Protein AF-A0A7J2QZX7-F1 (afdb_monomer_lite)

Foldseek 3Di:
DLVVVVCVCVVPPPLQRLLVVLVVVLVVVLVVLVCCCCPVVVPPDPQLVVLSCVLSVVLNVVSVVCSVPSSLNVLLVVLLVQLVVQLVVCCVPAQAPLSLVLSLLVQLVVQLVVLVVQQLDPPGARDPVSSVSSSVSSNSSSSSCVRNVPDPSYDHDGDPSSVVSSVVSVVVSVVSVVCLQVQALVVQVVVCVVVVVSVVSNVTFRSHQQADWDADPPPGTDGDSDDPVRVVVCCVVCVVVVVVLCVVCVPPDPVRSVVPPD

pLDDT: mean 86.52, std 10.65, range [46.56, 98.44]

Sequence (262 aa):
MGRAIQRFVSDKWGRATFGYSVLVVLATAFFYLIYFLTSKLKIRSASNYIWLFIIGGLYVYFTLKLWDIPEEAIHFLEYGLLGFFLFKALNHHIRDKSIYFTATLFALLVGTFDEILQWITPQRYWEFRDVWLNTLSGGLFQLAIWKVIRPKIISEKINFKSFKIFTYISASCLILLGLCVLNTPQRVASYTKRIPRLSFLQKEEPMSESGYKFKDPEIGIFYSRLNPKNLQKTDNLKGRQYSQILNESINMSYDQFLREYN

Secondary structure (DSSP, 8-state):
-HHHHHHHHHHHS-HHHHHHHHHHHHHHHHHHHHHIIIIIS----HHHHHHHHHHHHHHHHHHHHTTT-HHHHHHHHHHHHHHHHHHHHHTTT--BTHHHHHHHHHHHHHHHHHHHHHHHSTT----HHHHHHHHHHHHHHHHHIIIII--TTSBSSPPHHHHHHHHHHHHHHHHHHHHHHH--HHHHHHHHHH-GGGGGGGGSPPSSS-PEEEEETTTEEEEESS-HHHHHHHHHHHHHHHHHHHHHTTTS-HHHHHHH--

Radius of gyration: 22.58 Å; chains: 1; bounding box: 57×51×60 Å

Structure (mmCIF, N/CA/C/O backbone):
data_AF-A0A7J2QZX7-F1
#
_entry.id   AF-A0A7J2QZX7-F1
#
loop_
_atom_site.group_PDB
_atom_site.id
_atom_site.type_symbol
_atom_site.label_atom_id
_atom_site.label_alt_id
_atom_site.label_comp_id
_atom_site.label_asym_id
_atom_site.label_entity_id
_atom_site.label_seq_id
_atom_site.pdbx_PDB_ins_code
_atom_site.Cartn_x
_atom_site.Cartn_y
_atom_site.Cartn_z
_atom_site.occupancy
_atom_site.B_iso_or_equiv
_atom_site.auth_seq_id
_atom_site.auth_comp_id
_atom_site.auth_asym_id
_atom_site.auth_atom_id
_atom_site.pdbx_PDB_model_num
ATOM 1 N N . MET A 1 1 ? -3.491 -11.450 -13.421 1.00 46.56 1 MET A N 1
ATOM 2 C CA . MET A 1 1 ? -4.942 -11.154 -13.367 1.00 46.56 1 MET A CA 1
ATOM 3 C C . MET A 1 1 ? -5.279 -9.815 -14.038 1.00 46.56 1 MET A C 1
ATOM 5 O O . MET A 1 1 ? -6.166 -9.799 -14.882 1.00 46.56 1 MET A O 1
ATOM 9 N N . GLY A 1 2 ? -4.505 -8.744 -13.795 1.00 50.66 2 GLY A N 1
ATOM 10 C CA . GLY A 1 2 ? -4.738 -7.403 -14.362 1.00 50.66 2 GLY A CA 1
ATOM 11 C C . GLY A 1 2 ? -4.902 -7.307 -15.887 1.00 50.66 2 GLY A C 1
ATOM 12 O O . GLY A 1 2 ? -5.832 -6.659 -16.336 1.00 50.66 2 GLY A O 1
ATOM 13 N N . ARG A 1 3 ? -4.108 -8.017 -16.710 1.00 54.53 3 ARG A N 1
ATOM 14 C CA . ARG A 1 3 ? -4.192 -7.917 -18.191 1.00 54.53 3 ARG A CA 1
ATOM 15 C C . ARG A 1 3 ? -5.519 -8.385 -18.808 1.00 54.53 3 ARG A C 1
ATOM 17 O O . ARG A 1 3 ? -5.900 -7.888 -19.863 1.00 54.53 3 ARG A O 1
ATOM 24 N N . ALA A 1 4 ? -6.209 -9.343 -18.189 1.00 55.66 4 ALA A N 1
ATOM 25 C CA . ALA A 1 4 ? -7.494 -9.827 -18.700 1.00 55.66 4 ALA A CA 1
ATOM 26 C C . ALA A 1 4 ? -8.607 -8.806 -18.433 1.00 55.66 4 ALA A C 1
ATOM 28 O O . ALA A 1 4 ? -9.389 -8.503 -19.329 1.00 55.66 4 ALA A O 1
ATOM 29 N N . ILE A 1 5 ? -8.607 -8.219 -17.232 1.00 57.00 5 ILE A N 1
ATOM 30 C CA . ILE A 1 5 ? -9.506 -7.123 -16.858 1.00 57.00 5 ILE A CA 1
ATOM 31 C C . ILE A 1 5 ? -9.161 -5.872 -17.676 1.00 57.00 5 ILE A C 1
ATOM 33 O O . ILE A 1 5 ? -10.056 -5.253 -18.224 1.00 57.00 5 ILE A O 1
ATOM 37 N N . GLN A 1 6 ? -7.878 -5.557 -17.857 1.00 57.59 6 GLN A N 1
ATOM 38 C CA . GLN A 1 6 ? -7.392 -4.419 -18.641 1.00 57.59 6 GLN A CA 1
ATOM 39 C C . GLN A 1 6 ? -7.823 -4.490 -20.108 1.00 57.59 6 GLN A C 1
ATOM 41 O O . GLN A 1 6 ? -8.307 -3.495 -20.633 1.00 57.59 6 GLN A O 1
ATOM 46 N N . ARG A 1 7 ? -7.685 -5.649 -20.769 1.00 60.88 7 ARG A N 1
ATOM 47 C CA . ARG A 1 7 ? -8.166 -5.831 -22.149 1.00 60.88 7 ARG A CA 1
ATOM 48 C C . ARG A 1 7 ? -9.686 -5.754 -22.213 1.00 60.88 7 ARG A C 1
ATOM 50 O O . ARG A 1 7 ? -10.217 -5.006 -23.013 1.00 60.88 7 ARG A O 1
ATOM 57 N N . PHE A 1 8 ? -10.383 -6.441 -21.311 1.00 61.81 8 PHE A N 1
ATOM 58 C CA . PHE A 1 8 ? -11.846 -6.428 -21.278 1.00 61.81 8 PHE A CA 1
ATOM 59 C C . PHE A 1 8 ? -12.432 -5.031 -21.020 1.00 61.81 8 PHE A C 1
ATOM 61 O O . PHE A 1 8 ? -13.409 -4.641 -21.655 1.00 61.81 8 PHE A O 1
ATOM 68 N N . VAL A 1 9 ? -11.829 -4.276 -20.099 1.00 57.09 9 VAL A N 1
ATOM 69 C CA . VAL A 1 9 ? -12.207 -2.900 -19.783 1.00 57.09 9 VAL A CA 1
ATOM 70 C C . VAL A 1 9 ? -11.810 -1.995 -20.937 1.00 57.09 9 VAL A C 1
ATOM 72 O O . VAL A 1 9 ? -12.689 -1.357 -21.481 1.00 57.09 9 VAL A O 1
ATOM 75 N N . SER A 1 10 ? -10.556 -1.985 -21.392 1.00 60.28 10 SER A N 1
ATOM 76 C CA . SER A 1 10 ? -10.122 -1.102 -22.486 1.00 60.28 10 SER A CA 1
ATOM 77 C C . SER A 1 10 ? -10.884 -1.335 -23.796 1.00 60.28 10 SER A C 1
ATOM 79 O O . SER A 1 10 ? -11.100 -0.377 -24.533 1.00 60.28 10 SER A O 1
ATOM 81 N N . ASP A 1 11 ? -11.301 -2.572 -24.081 1.00 63.50 11 ASP A N 1
ATOM 82 C CA . ASP A 1 11 ? -12.031 -2.916 -25.307 1.00 63.50 11 ASP A CA 1
ATOM 83 C C . ASP A 1 11 ? -13.521 -2.532 -25.248 1.00 63.50 11 ASP A C 1
ATOM 85 O O . ASP A 1 11 ? -14.165 -2.431 -26.292 1.00 63.50 11 ASP A O 1
ATOM 89 N N . LYS A 1 12 ? -14.102 -2.321 -24.054 1.00 63.50 12 LYS A N 1
ATOM 90 C CA . LYS A 1 12 ? -15.544 -2.031 -23.896 1.00 63.50 12 LYS A CA 1
ATOM 91 C C . LYS A 1 12 ? -15.882 -0.736 -23.148 1.00 63.50 12 LYS A C 1
ATOM 93 O O . LYS A 1 12 ? -16.990 -0.232 -23.297 1.00 63.50 12 LYS A O 1
ATOM 98 N N . TRP A 1 13 ? -14.974 -0.230 -22.325 1.00 58.66 13 TRP A N 1
ATOM 99 C CA . TRP A 1 13 ? -15.155 0.855 -21.360 1.00 58.66 13 TRP A CA 1
ATOM 100 C C . TRP A 1 13 ? -13.912 1.759 -21.396 1.00 58.66 13 TRP A C 1
ATOM 102 O O . TRP A 1 13 ? -12.807 1.360 -21.034 1.00 58.66 13 TRP A O 1
ATOM 112 N N . GLY A 1 14 ? -14.065 3.008 -21.842 1.00 68.81 14 GLY A N 1
ATOM 113 C CA . GLY A 1 14 ? -12.950 3.962 -21.865 1.00 68.81 14 GLY A CA 1
ATOM 114 C C . GLY A 1 14 ? -12.355 4.180 -20.465 1.00 68.81 14 GLY A C 1
ATOM 115 O O . GLY A 1 14 ? -13.083 4.136 -19.472 1.00 68.81 14 GLY A O 1
ATOM 116 N N . ARG A 1 15 ? -11.048 4.463 -20.366 1.00 69.25 15 ARG A N 1
ATOM 117 C CA . ARG A 1 15 ? -10.322 4.635 -19.082 1.00 69.25 15 ARG A CA 1
ATOM 118 C C . ARG A 1 15 ? -11.037 5.566 -18.091 1.00 69.25 15 ARG A C 1
ATOM 120 O O . ARG A 1 15 ? -11.098 5.264 -16.904 1.00 69.25 15 ARG A O 1
ATOM 127 N N . ALA A 1 16 ? -11.668 6.629 -18.591 1.00 73.00 16 ALA A N 1
ATOM 128 C CA . ALA A 1 16 ? -12.466 7.553 -17.785 1.00 73.00 16 ALA A CA 1
ATOM 129 C C . ALA A 1 16 ? -13.671 6.876 -17.106 1.00 73.00 16 ALA A C 1
ATOM 131 O O . ALA A 1 16 ? -13.888 7.053 -15.911 1.00 73.00 16 ALA A O 1
ATOM 132 N N . THR A 1 17 ? -14.434 6.051 -17.834 1.00 78.44 17 THR A N 1
ATOM 133 C CA . THR A 1 17 ? -15.581 5.314 -17.263 1.00 78.44 17 THR A CA 1
ATOM 134 C C . THR A 1 17 ? -15.149 4.366 -16.150 1.00 78.44 17 THR A C 1
ATOM 136 O O . THR A 1 17 ? -15.854 4.208 -15.152 1.00 78.44 17 THR A O 1
ATOM 139 N N . PHE A 1 18 ? -13.949 3.802 -16.280 1.00 76.56 18 PHE A N 1
ATOM 140 C CA . PHE A 1 18 ? -13.369 2.959 -15.255 1.00 76.56 18 PHE A CA 1
ATOM 141 C C . PHE A 1 18 ? -13.001 3.761 -13.996 1.00 76.56 18 PHE A C 1
ATOM 143 O O . PHE A 1 18 ? -13.421 3.390 -12.900 1.00 76.56 18 PHE A O 1
ATOM 150 N N . GLY A 1 19 ? -12.307 4.894 -14.138 1.00 80.12 19 GLY A N 1
ATOM 151 C CA . GLY A 1 19 ? -11.993 5.783 -13.012 1.00 80.12 19 GLY A CA 1
ATOM 152 C C . GLY A 1 19 ? -13.243 6.235 -12.246 1.00 80.12 19 GLY A C 1
ATOM 153 O O . GLY A 1 19 ? -13.290 6.152 -11.016 1.00 80.12 19 GLY A O 1
ATOM 154 N N . TYR A 1 20 ? -14.314 6.608 -12.959 1.00 85.19 20 TYR A N 1
ATOM 155 C CA . TYR A 1 20 ? -15.592 6.961 -12.328 1.00 85.19 20 TYR A CA 1
ATOM 156 C C . TYR A 1 20 ? -16.212 5.795 -11.552 1.00 85.19 20 TYR A C 1
ATOM 158 O O . TYR A 1 20 ? -16.769 6.014 -10.478 1.00 85.19 20 TYR A O 1
ATOM 166 N N . SER A 1 21 ? -16.089 4.557 -12.042 1.00 85.31 21 SER A N 1
ATOM 167 C CA . SER A 1 21 ? -16.595 3.383 -11.322 1.00 85.31 21 SER A CA 1
ATOM 168 C C . SER A 1 21 ? -15.906 3.200 -9.964 1.00 85.31 21 SER A C 1
ATOM 170 O O . SER A 1 21 ? -16.585 2.956 -8.965 1.00 85.31 21 SER A O 1
ATOM 172 N N . VAL A 1 22 ? -14.588 3.423 -9.888 1.00 86.00 22 VAL A N 1
ATOM 173 C CA . VAL A 1 22 ? -13.831 3.361 -8.627 1.00 86.00 22 VAL A CA 1
ATOM 174 C C . VAL A 1 22 ? -14.310 4.448 -7.664 1.00 86.00 22 VAL A C 1
ATOM 176 O O . VAL A 1 22 ? -14.570 4.163 -6.495 1.00 86.00 22 VAL A O 1
ATOM 179 N N . LEU A 1 23 ? -14.520 5.676 -8.150 1.00 89.19 23 LEU A N 1
ATOM 180 C CA . LEU A 1 23 ? -15.060 6.767 -7.329 1.00 89.19 23 LEU A CA 1
ATOM 181 C C . LEU A 1 23 ? -16.474 6.471 -6.811 1.00 89.19 23 LEU A C 1
ATOM 183 O O . LEU A 1 23 ? -16.773 6.774 -5.657 1.00 89.19 23 LEU A O 1
ATOM 187 N N . VAL A 1 24 ? -17.335 5.847 -7.619 1.00 91.44 24 VAL A N 1
ATOM 188 C CA . VAL A 1 24 ? -18.678 5.419 -7.189 1.00 91.44 24 VAL A CA 1
ATOM 189 C C . VAL A 1 24 ? -18.587 4.350 -6.097 1.00 91.44 24 VAL A C 1
ATOM 191 O O . VAL A 1 24 ? -19.299 4.435 -5.093 1.00 91.44 24 VAL A O 1
ATOM 194 N N . VAL A 1 25 ? -17.688 3.371 -6.233 1.00 90.38 25 VAL A N 1
ATOM 195 C CA . VAL A 1 25 ? -17.445 2.364 -5.185 1.00 90.38 25 VAL A CA 1
ATOM 196 C C . VAL A 1 25 ? -16.952 3.027 -3.894 1.00 90.38 25 VAL A C 1
ATOM 198 O O . VAL A 1 25 ? -17.455 2.720 -2.814 1.00 90.38 25 VAL A O 1
ATOM 201 N N . LEU A 1 26 ? -16.035 3.992 -3.981 1.00 90.44 26 LEU A N 1
ATOM 202 C CA . LEU A 1 26 ? -15.564 4.738 -2.811 1.00 90.44 26 LEU A CA 1
ATOM 203 C C . LEU A 1 26 ? -16.680 5.563 -2.159 1.00 90.44 26 LEU A C 1
ATOM 205 O O . LEU A 1 26 ? -16.829 5.532 -0.938 1.00 90.44 26 LEU A O 1
ATOM 209 N N . ALA A 1 27 ? -17.497 6.258 -2.953 1.00 92.56 27 ALA A N 1
ATOM 210 C CA . ALA A 1 27 ? -18.616 7.051 -2.451 1.00 92.56 27 ALA A CA 1
ATOM 211 C C . ALA A 1 27 ? -19.664 6.169 -1.757 1.00 92.56 27 ALA A C 1
ATOM 213 O O . ALA A 1 27 ? -20.089 6.464 -0.639 1.00 92.56 27 ALA A O 1
ATOM 214 N N . THR A 1 28 ? -20.048 5.049 -2.375 1.00 93.56 28 THR A N 1
ATOM 215 C CA . THR A 1 28 ? -21.003 4.098 -1.783 1.00 93.56 28 THR A CA 1
ATOM 216 C C . THR A 1 28 ? -20.468 3.488 -0.488 1.00 93.56 28 THR A C 1
ATOM 218 O O . THR A 1 28 ? -21.191 3.463 0.510 1.00 93.56 28 THR A O 1
ATOM 221 N N . ALA A 1 29 ? -19.194 3.085 -0.451 1.00 91.12 29 ALA A N 1
ATOM 222 C CA . ALA A 1 29 ? -18.542 2.607 0.766 1.00 91.12 29 ALA A CA 1
ATOM 223 C C . ALA A 1 29 ? -18.511 3.683 1.865 1.00 91.12 29 ALA A C 1
ATOM 225 O O . ALA A 1 29 ? -18.783 3.383 3.028 1.00 91.12 29 ALA A O 1
ATOM 226 N N . PHE A 1 30 ? -18.239 4.941 1.505 1.00 92.88 30 PHE A N 1
ATOM 227 C CA . PHE A 1 30 ? -18.218 6.073 2.431 1.00 92.88 30 PHE A CA 1
ATOM 228 C C . PHE A 1 30 ? -19.591 6.325 3.068 1.00 92.88 30 PHE A C 1
ATOM 230 O O . PHE A 1 30 ? -19.706 6.362 4.297 1.00 92.88 30 PHE A O 1
ATOM 237 N N . PHE A 1 31 ? -20.652 6.420 2.259 1.00 93.81 31 PHE A N 1
ATOM 238 C CA . PHE A 1 31 ? -22.018 6.595 2.765 1.00 93.81 31 PHE A CA 1
ATOM 239 C C . PHE A 1 31 ? -22.485 5.393 3.587 1.00 93.81 31 PHE A C 1
ATOM 241 O O . PHE A 1 31 ? -23.098 5.570 4.644 1.00 93.81 31 PHE A O 1
ATOM 248 N N . TYR A 1 32 ? -22.143 4.175 3.161 1.00 92.88 32 TYR A N 1
ATOM 249 C CA . TYR A 1 32 ? -22.408 2.970 3.939 1.00 92.88 32 TYR A CA 1
ATOM 250 C C . TYR A 1 32 ? -21.705 3.011 5.302 1.00 92.88 32 TYR A C 1
ATOM 252 O O . TYR A 1 32 ? -22.322 2.676 6.314 1.00 92.88 32 TYR A O 1
ATOM 260 N N . LEU A 1 33 ? -20.451 3.472 5.369 1.00 90.19 33 LEU A N 1
ATOM 261 C CA . LEU A 1 33 ? -19.725 3.585 6.632 1.00 90.19 33 LEU A CA 1
ATOM 262 C C . LEU A 1 33 ? -20.362 4.630 7.559 1.00 90.19 33 LEU A C 1
ATOM 264 O O . LEU A 1 33 ? -20.519 4.362 8.749 1.00 90.19 33 LEU A O 1
ATOM 268 N N . ILE A 1 34 ? -20.796 5.781 7.030 1.00 91.75 34 ILE A N 1
ATOM 269 C CA . ILE A 1 34 ? -21.557 6.782 7.799 1.00 91.75 34 ILE A CA 1
ATOM 270 C C . ILE A 1 34 ? -22.836 6.158 8.364 1.00 91.75 34 ILE A C 1
ATOM 272 O O . ILE A 1 34 ? -23.104 6.270 9.565 1.00 91.75 34 ILE A O 1
ATOM 276 N N . TYR A 1 35 ? -23.612 5.467 7.526 1.00 92.62 35 TYR A N 1
ATOM 277 C CA . TYR A 1 35 ? -24.823 4.768 7.951 1.00 92.62 35 TYR A CA 1
ATOM 278 C C . TYR A 1 35 ? -24.520 3.727 9.041 1.00 92.62 35 TYR A C 1
ATOM 280 O O . TYR A 1 35 ? -25.197 3.678 10.069 1.00 92.62 35 TYR A O 1
ATOM 288 N N . PHE A 1 36 ? -23.472 2.925 8.865 1.00 91.25 36 PHE A N 1
ATOM 289 C CA . PHE A 1 36 ? -23.077 1.891 9.815 1.00 91.25 36 PHE A CA 1
ATOM 290 C C . PHE A 1 36 ? -22.655 2.484 11.169 1.00 91.25 36 PHE A C 1
ATOM 292 O O . PHE A 1 36 ? -23.107 2.020 12.220 1.00 91.25 36 PHE A O 1
ATOM 299 N N . LEU A 1 37 ? -21.854 3.554 11.165 1.00 89.69 37 LEU A N 1
ATOM 300 C CA . LEU A 1 37 ? -21.410 4.245 12.380 1.00 89.69 37 LEU A CA 1
ATOM 301 C C . LEU A 1 37 ? -22.580 4.886 13.138 1.00 89.69 37 LEU A C 1
ATOM 303 O O . LEU A 1 37 ? -22.678 4.727 14.357 1.00 89.69 37 LEU A O 1
ATOM 307 N N . THR A 1 38 ? -23.479 5.568 12.426 1.00 90.06 38 THR A N 1
ATOM 308 C CA . THR A 1 38 ? -24.635 6.271 13.011 1.00 90.06 38 THR A CA 1
ATOM 309 C C . THR A 1 38 ? -25.720 5.310 13.497 1.00 90.06 38 THR A C 1
ATOM 311 O O . THR A 1 38 ? -26.220 5.460 14.613 1.00 90.06 38 THR A O 1
ATOM 314 N N . SER A 1 39 ? -26.076 4.317 12.679 1.00 87.31 39 SER A N 1
ATOM 315 C CA . SER A 1 39 ? -27.273 3.488 12.870 1.00 87.31 39 SER A CA 1
ATOM 316 C C . SER A 1 39 ? -26.986 2.179 13.600 1.00 87.31 39 SER A C 1
ATOM 318 O O . SER A 1 39 ? -27.785 1.758 14.435 1.00 87.31 39 SER A O 1
ATOM 320 N N . LYS A 1 40 ? -25.851 1.524 13.312 1.00 88.38 40 LYS A N 1
ATOM 321 C CA . LYS A 1 40 ? -25.503 0.222 13.911 1.00 88.38 40 LYS A CA 1
ATOM 322 C C . LYS A 1 40 ? -24.622 0.380 15.140 1.00 88.38 40 LYS A C 1
ATOM 324 O O . LYS A 1 40 ? -24.940 -0.172 16.188 1.00 88.38 40 LYS A O 1
ATOM 329 N N . LEU A 1 41 ? -23.545 1.157 15.029 1.00 84.75 41 LEU A N 1
ATOM 330 C CA . LEU A 1 41 ? -22.609 1.360 16.138 1.00 84.75 41 LEU A CA 1
ATOM 331 C C . LEU A 1 41 ? -23.018 2.501 17.082 1.00 84.75 41 LEU A C 1
ATOM 333 O O . LEU A 1 41 ? -22.458 2.609 18.171 1.00 84.75 41 LEU A O 1
ATOM 337 N N . LYS A 1 42 ? -24.001 3.328 16.690 1.00 88.06 42 LYS A N 1
ATOM 338 C CA . LYS A 1 42 ? -24.501 4.489 17.453 1.00 88.06 42 LYS A CA 1
ATOM 339 C C . LYS A 1 42 ? -23.382 5.440 17.905 1.00 88.06 42 LYS A C 1
ATOM 341 O O . LYS A 1 42 ? -23.474 6.083 18.949 1.00 88.06 42 LYS A O 1
ATOM 346 N N . ILE A 1 43 ? -22.320 5.551 17.108 1.00 86.31 43 ILE A N 1
ATOM 347 C CA . ILE A 1 43 ? -21.179 6.425 17.380 1.00 86.31 43 ILE A CA 1
ATOM 348 C C . ILE A 1 43 ? -21.565 7.855 16.997 1.00 86.31 43 ILE A C 1
ATOM 350 O O . ILE A 1 43 ? -21.869 8.145 15.844 1.00 86.31 43 ILE A O 1
ATOM 354 N N . ARG A 1 44 ? -21.538 8.774 17.966 1.00 81.56 44 ARG A N 1
ATOM 355 C CA . ARG A 1 44 ? -21.880 10.199 17.771 1.00 81.56 44 ARG A CA 1
ATOM 356 C C . ARG A 1 44 ? -20.680 11.140 17.944 1.00 81.56 44 ARG A C 1
ATOM 358 O O . ARG A 1 44 ? -20.846 12.352 17.949 1.00 81.56 44 ARG A O 1
ATOM 365 N N . SER A 1 45 ? -19.467 10.603 18.098 1.00 89.56 45 SER A N 1
ATOM 366 C CA . SER A 1 45 ? -18.269 11.420 18.322 1.00 89.56 45 SER A CA 1
ATOM 367 C C . SER A 1 45 ? -17.821 12.128 17.044 1.00 89.56 45 SER A C 1
ATOM 369 O O . SER A 1 45 ? -17.483 11.463 16.065 1.00 89.56 45 SER A O 1
ATOM 371 N N . ALA A 1 46 ? -17.733 13.462 17.083 1.00 89.81 46 ALA A N 1
ATOM 372 C CA . ALA A 1 46 ? -17.235 14.284 15.976 1.00 89.81 46 ALA A CA 1
ATOM 373 C C . ALA A 1 46 ? -15.827 13.864 15.514 1.00 89.81 46 ALA A C 1
ATOM 375 O O . ALA A 1 46 ? -15.550 13.844 14.320 1.00 89.81 46 ALA A O 1
ATOM 376 N N . SER A 1 47 ? -14.964 13.435 16.445 1.00 92.19 47 SER A N 1
ATOM 377 C CA . SER A 1 47 ? -13.613 12.952 16.129 1.00 92.19 47 SER A CA 1
ATOM 378 C C . SER A 1 47 ? -13.629 11.782 15.140 1.00 92.19 47 SER A C 1
ATOM 380 O O . SER A 1 47 ? -12.806 11.748 14.228 1.00 92.19 47 SER A O 1
ATOM 382 N N . ASN A 1 48 ? -14.566 10.841 15.280 1.00 92.25 48 ASN A N 1
ATOM 383 C CA . ASN A 1 48 ? -14.641 9.672 14.402 1.00 92.25 48 ASN A CA 1
ATOM 384 C C . ASN A 1 48 ? -15.050 10.075 12.979 1.00 92.25 48 ASN A C 1
ATOM 386 O O . ASN A 1 48 ? -14.483 9.555 12.022 1.00 92.25 48 ASN A O 1
ATOM 390 N N . TYR A 1 49 ? -15.976 11.030 12.838 1.00 92.81 49 TYR A N 1
ATOM 391 C CA . TYR A 1 49 ? -16.376 11.565 11.534 1.00 92.81 49 TYR A CA 1
ATOM 392 C C . TYR A 1 49 ? -15.261 12.392 10.890 1.00 92.81 49 TYR A C 1
ATOM 394 O O . TYR A 1 49 ? -15.011 12.224 9.705 1.00 92.81 49 TYR A O 1
ATOM 402 N N . ILE A 1 50 ? -14.530 13.207 11.659 1.00 95.25 50 ILE A N 1
ATOM 403 C CA . ILE A 1 50 ? -13.357 13.940 11.151 1.00 95.25 50 ILE A CA 1
ATOM 404 C C . ILE A 1 50 ? -12.324 12.960 10.584 1.00 95.25 50 ILE A C 1
ATOM 406 O O . ILE A 1 50 ? -11.883 13.121 9.451 1.00 95.25 50 ILE A O 1
ATOM 410 N N . TRP A 1 51 ? -11.984 11.903 11.330 1.00 95.69 51 TRP A N 1
ATOM 411 C CA . TRP A 1 51 ? -11.064 10.875 10.836 1.00 95.69 51 TRP A CA 1
ATOM 412 C C . TRP A 1 51 ? -11.604 10.138 9.609 1.00 95.69 51 TRP A C 1
ATOM 414 O O . TRP A 1 51 ? -10.832 9.846 8.701 1.00 95.69 51 TRP A O 1
ATOM 424 N N . LEU A 1 52 ? -12.911 9.875 9.551 1.00 94.56 52 LEU A N 1
ATOM 425 C CA . LEU A 1 52 ? -13.542 9.281 8.375 1.00 94.56 52 LEU A CA 1
ATOM 426 C C . LEU A 1 52 ? -13.410 10.186 7.144 1.00 94.56 52 LEU A C 1
ATOM 428 O O . LEU A 1 52 ? -13.024 9.702 6.086 1.00 94.56 52 LEU A O 1
ATOM 432 N N . PHE A 1 53 ? -13.675 11.486 7.280 1.00 95.44 53 PHE A N 1
ATOM 433 C CA . PHE A 1 53 ? -13.515 12.450 6.190 1.00 95.44 53 PHE A CA 1
ATOM 434 C C . PHE A 1 53 ? -12.056 12.589 5.753 1.00 95.44 53 PHE A C 1
ATOM 436 O O . PHE A 1 53 ? -11.794 12.588 4.556 1.00 95.44 53 PHE A O 1
ATOM 443 N N . ILE A 1 54 ? -11.105 12.646 6.691 1.00 96.94 54 ILE A N 1
ATOM 444 C CA . ILE A 1 54 ? -9.671 12.703 6.368 1.00 96.94 54 ILE A CA 1
ATOM 445 C C . ILE A 1 54 ? -9.256 11.460 5.576 1.00 96.94 54 ILE A C 1
ATOM 447 O O . ILE A 1 54 ? -8.652 11.578 4.515 1.00 96.94 54 ILE A O 1
ATOM 451 N N . ILE A 1 55 ? -9.600 10.264 6.059 1.00 95.94 55 ILE A N 1
ATOM 452 C CA . ILE A 1 55 ? -9.194 9.012 5.408 1.00 95.94 55 ILE A CA 1
ATOM 453 C C . ILE A 1 55 ? -9.914 8.834 4.069 1.00 95.94 55 ILE A C 1
ATOM 455 O O . ILE A 1 55 ? -9.272 8.491 3.081 1.00 95.94 55 ILE A O 1
ATOM 459 N N . GLY A 1 56 ? -11.218 9.114 4.008 1.00 94.75 56 GLY A N 1
ATOM 460 C CA . GLY A 1 56 ? -11.981 9.094 2.760 1.00 94.75 56 GLY A CA 1
ATOM 461 C C . GLY A 1 56 ? -11.418 10.076 1.731 1.00 94.75 56 GLY A C 1
ATOM 462 O O . GLY A 1 56 ? -11.220 9.706 0.578 1.00 94.75 56 GLY A O 1
ATOM 463 N N . GLY A 1 57 ? -11.068 11.289 2.164 1.00 95.50 57 GLY A N 1
ATOM 464 C CA . GLY A 1 57 ? -10.410 12.295 1.333 1.00 95.50 57 GLY A CA 1
ATOM 465 C C . GLY A 1 57 ? -9.047 11.837 0.816 1.00 95.50 57 GLY A C 1
ATOM 466 O O . GLY A 1 57 ? -8.761 12.029 -0.360 1.00 95.50 57 GLY A O 1
ATOM 467 N N . LEU A 1 58 ? -8.238 11.166 1.644 1.00 96.38 58 LEU A N 1
ATOM 468 C CA . LEU A 1 58 ? -6.969 10.574 1.205 1.00 96.38 58 LEU A CA 1
ATOM 469 C C . LEU A 1 58 ? -7.186 9.473 0.160 1.00 96.38 58 LEU A C 1
ATOM 471 O O . LEU A 1 58 ? -6.486 9.462 -0.848 1.00 96.38 58 LEU A O 1
ATOM 475 N N . TYR A 1 59 ? -8.168 8.587 0.350 1.00 93.62 59 TYR A N 1
ATOM 476 C CA . TYR A 1 59 ? -8.500 7.560 -0.645 1.00 93.62 59 TYR A CA 1
ATOM 477 C C . TYR A 1 59 ? -8.937 8.174 -1.978 1.00 93.62 59 TYR A C 1
ATOM 479 O O . TYR A 1 59 ? -8.466 7.739 -3.028 1.00 93.62 59 TYR A O 1
ATOM 487 N N . VAL A 1 60 ? -9.779 9.211 -1.950 1.00 93.69 60 VAL A N 1
ATOM 488 C CA . VAL A 1 60 ? -10.176 9.947 -3.160 1.00 93.69 60 VAL A CA 1
ATOM 489 C C . VAL A 1 60 ? -8.966 10.627 -3.798 1.00 93.69 60 VAL A C 1
ATOM 491 O O . VAL A 1 60 ? -8.751 10.466 -4.993 1.00 93.69 60 VAL A O 1
ATOM 494 N N . TYR A 1 61 ? -8.139 11.323 -3.016 1.00 94.81 61 TYR A N 1
ATOM 495 C CA . TYR A 1 61 ? -6.936 11.998 -3.506 1.00 94.81 61 TYR A CA 1
ATOM 496 C C . TYR A 1 61 ? -5.979 11.035 -4.217 1.00 94.81 61 TYR A C 1
ATOM 498 O O . TYR A 1 61 ? -5.574 11.305 -5.345 1.00 94.81 61 TYR A O 1
ATOM 506 N N . PHE A 1 62 ? -5.647 9.894 -3.603 1.00 92.44 62 PHE A N 1
ATOM 507 C CA . PHE A 1 62 ? -4.769 8.906 -4.235 1.00 92.44 62 PHE A CA 1
ATOM 508 C C . PHE A 1 62 ? -5.421 8.251 -5.454 1.00 92.44 62 PHE A C 1
ATOM 510 O O . PHE A 1 62 ? -4.747 8.062 -6.456 1.00 92.44 62 PHE A O 1
ATOM 517 N N . THR A 1 63 ? -6.729 7.989 -5.424 1.00 89.00 63 THR A N 1
ATOM 518 C CA . THR A 1 63 ? -7.454 7.460 -6.592 1.00 89.00 63 THR A CA 1
ATOM 519 C C . THR A 1 63 ? -7.421 8.435 -7.769 1.00 89.00 63 THR A C 1
ATOM 521 O O . THR A 1 63 ? -7.188 8.020 -8.897 1.00 89.00 63 THR A O 1
ATOM 524 N N . LEU A 1 64 ? -7.604 9.735 -7.516 1.00 89.38 64 LEU A N 1
ATOM 525 C CA . LEU A 1 64 ? -7.504 10.778 -8.542 1.00 89.38 64 LEU A CA 1
ATOM 526 C C . LEU A 1 64 ? -6.067 10.959 -9.038 1.00 89.38 64 LEU A C 1
ATOM 528 O O . LEU A 1 64 ? -5.854 11.188 -10.221 1.00 89.38 64 LEU A O 1
ATOM 532 N N . LYS A 1 65 ? -5.070 10.819 -8.159 1.00 90.12 65 LYS A N 1
ATOM 533 C CA . LYS A 1 65 ? -3.658 10.837 -8.560 1.00 90.12 65 LYS A CA 1
ATOM 534 C C . LYS A 1 65 ? -3.298 9.659 -9.476 1.00 90.12 65 LYS A C 1
ATOM 536 O O . LYS A 1 65 ? -2.391 9.779 -10.286 1.00 90.12 65 LYS A O 1
ATOM 541 N N . LEU A 1 66 ? -4.000 8.536 -9.336 1.00 87.00 66 LEU A N 1
ATOM 542 C CA . LEU A 1 66 ? -3.821 7.315 -10.128 1.00 87.00 66 LEU A CA 1
ATOM 543 C C . LEU A 1 66 ? -4.805 7.230 -11.310 1.00 87.00 66 LEU A C 1
ATOM 545 O O . LEU A 1 66 ? -5.004 6.158 -11.875 1.00 87.00 66 LEU A O 1
ATOM 549 N N . TRP A 1 67 ? -5.447 8.342 -11.685 1.00 81.88 67 TRP A N 1
ATOM 550 C CA . TRP A 1 67 ? -6.509 8.360 -12.695 1.00 81.88 67 TRP A CA 1
ATOM 551 C C . TRP A 1 67 ? -6.043 7.894 -14.078 1.00 81.88 67 TRP A C 1
ATOM 553 O O . TRP A 1 67 ? -6.763 7.167 -14.768 1.00 81.88 67 TRP A O 1
ATOM 563 N N . ASP A 1 68 ? -4.818 8.261 -14.454 1.00 76.88 68 ASP A N 1
ATOM 564 C CA . ASP A 1 68 ? -4.243 7.938 -15.763 1.00 76.88 68 ASP A CA 1
ATOM 565 C C . ASP A 1 68 ? -3.828 6.466 -15.881 1.00 76.88 68 ASP A C 1
ATOM 567 O O . ASP A 1 68 ? -3.690 5.933 -16.990 1.00 76.88 68 ASP A O 1
ATOM 571 N N . ILE A 1 69 ? -3.724 5.778 -14.737 1.00 80.62 69 ILE A N 1
ATOM 572 C CA . ILE A 1 69 ? -3.365 4.365 -14.621 1.00 80.62 69 ILE A CA 1
ATOM 573 C C . ILE A 1 69 ? -4.447 3.651 -13.794 1.00 80.62 69 ILE A C 1
ATOM 575 O O . ILE A 1 69 ? -4.249 3.327 -12.620 1.00 80.62 69 ILE A O 1
ATOM 579 N N . PRO A 1 70 ? -5.617 3.359 -14.394 1.00 77.31 70 PRO A N 1
ATOM 580 C CA . PRO A 1 70 ? -6.764 2.875 -13.635 1.00 77.31 70 PRO A CA 1
ATOM 581 C C . PRO A 1 70 ? -6.503 1.539 -12.925 1.00 77.31 70 PRO A C 1
ATOM 583 O O . PRO A 1 70 ? -7.107 1.259 -11.896 1.00 77.31 70 PRO A O 1
ATOM 586 N N . GLU A 1 71 ? -5.578 0.726 -13.441 1.00 79.31 71 GLU A N 1
ATOM 587 C CA . GLU A 1 71 ? -5.128 -0.515 -12.804 1.00 79.31 71 GLU A CA 1
ATOM 588 C C . GLU A 1 71 ? -4.469 -0.294 -11.436 1.00 79.31 71 GLU A C 1
ATOM 590 O O . GLU A 1 71 ? -4.738 -1.067 -10.514 1.00 79.31 71 GLU A O 1
ATOM 595 N N . GLU A 1 72 ? -3.681 0.770 -11.272 1.00 85.62 72 GLU A N 1
ATOM 596 C CA . GLU A 1 72 ? -3.073 1.134 -9.987 1.00 85.62 72 GLU A CA 1
ATOM 597 C C . GLU A 1 72 ? -4.142 1.627 -9.002 1.00 85.62 72 GLU A C 1
ATOM 599 O O . GLU A 1 72 ? -4.093 1.296 -7.818 1.00 85.62 72 GLU A O 1
ATOM 604 N N . ALA A 1 73 ? -5.166 2.343 -9.482 1.00 87.06 73 ALA A N 1
ATOM 605 C CA . ALA A 1 73 ? -6.291 2.772 -8.651 1.00 87.06 73 ALA A CA 1
ATOM 606 C C . ALA A 1 73 ? -7.111 1.585 -8.101 1.00 87.06 73 ALA A C 1
ATOM 608 O O . ALA A 1 73 ? -7.531 1.610 -6.941 1.00 87.06 73 ALA A O 1
ATOM 609 N N . ILE A 1 74 ? -7.312 0.523 -8.898 1.00 87.31 74 ILE A N 1
ATOM 610 C CA . ILE A 1 74 ? -7.947 -0.721 -8.419 1.00 87.31 74 ILE A CA 1
ATOM 611 C C . ILE A 1 74 ? -7.079 -1.381 -7.362 1.00 87.31 74 ILE A C 1
ATOM 613 O O . ILE A 1 74 ? -7.595 -1.703 -6.296 1.00 87.31 74 ILE A O 1
ATOM 617 N N . HIS A 1 75 ? -5.784 -1.570 -7.642 1.00 89.75 75 HIS A N 1
ATOM 618 C CA . HIS A 1 75 ? -4.875 -2.206 -6.689 1.00 89.75 75 HIS A CA 1
ATOM 619 C C . HIS A 1 75 ? -4.871 -1.429 -5.376 1.00 89.75 75 HIS A C 1
ATOM 621 O O . HIS A 1 75 ? -4.997 -2.023 -4.309 1.00 89.75 75 HIS A O 1
ATOM 627 N N . PHE A 1 76 ? -4.861 -0.095 -5.432 1.00 93.25 76 PHE A N 1
ATOM 628 C CA . PHE A 1 76 ? -4.985 0.727 -4.238 1.00 93.25 76 PHE A CA 1
ATOM 629 C C . PHE A 1 76 ? -6.253 0.381 -3.439 1.00 93.25 76 PHE A C 1
ATOM 631 O O . PHE A 1 76 ? -6.174 0.174 -2.230 1.00 93.25 76 PHE A O 1
ATOM 638 N N . LEU A 1 77 ? -7.416 0.225 -4.075 1.00 92.31 77 LEU A N 1
ATOM 639 C CA . LEU A 1 77 ? -8.647 -0.190 -3.387 1.00 92.31 77 LEU A CA 1
ATOM 640 C C . LEU A 1 77 ? -8.573 -1.637 -2.858 1.00 92.31 77 LEU A C 1
ATOM 642 O O . LEU A 1 77 ? -8.964 -1.896 -1.715 1.00 92.31 77 LEU A O 1
ATOM 646 N N . GLU A 1 78 ? -8.039 -2.568 -3.650 1.00 94.00 78 GLU A N 1
ATOM 647 C CA . GLU A 1 78 ? -7.856 -3.978 -3.284 1.00 94.00 78 GLU A CA 1
ATOM 648 C C . GLU A 1 78 ? -6.954 -4.136 -2.056 1.00 94.00 78 GLU A C 1
ATOM 650 O O . GLU A 1 78 ? -7.293 -4.890 -1.143 1.00 94.00 78 GLU A O 1
ATOM 655 N N . TYR A 1 79 ? -5.862 -3.375 -1.965 1.00 96.25 79 TYR A N 1
ATOM 656 C CA . TYR A 1 79 ? -4.975 -3.379 -0.799 1.00 96.25 79 TYR A CA 1
ATOM 657 C C . TYR A 1 79 ? -5.618 -2.746 0.442 1.00 96.25 79 TYR A C 1
ATOM 659 O O . TYR A 1 79 ? -5.339 -3.164 1.571 1.00 96.25 79 TYR A O 1
ATOM 667 N N . GLY A 1 80 ? -6.542 -1.802 0.259 1.00 95.31 80 GLY A N 1
ATOM 668 C CA . GLY A 1 80 ? -7.375 -1.287 1.345 1.00 95.31 80 GLY A CA 1
ATOM 669 C C . GLY A 1 80 ? -8.269 -2.388 1.918 1.00 95.31 80 GLY A C 1
ATOM 670 O O . GLY A 1 80 ? -8.291 -2.625 3.129 1.00 95.31 80 GLY A O 1
ATOM 671 N N . LEU A 1 81 ? -8.936 -3.140 1.037 1.00 96.06 81 LEU A N 1
ATOM 672 C CA . LEU A 1 81 ? -9.746 -4.301 1.413 1.00 96.06 81 LEU A CA 1
ATOM 673 C C . LEU A 1 81 ? -8.899 -5.435 2.017 1.00 96.06 81 LEU A C 1
ATOM 675 O O . LEU A 1 81 ? -9.311 -6.060 2.997 1.00 96.06 81 LEU A O 1
ATOM 679 N N . LEU A 1 82 ? -7.692 -5.673 1.504 1.00 97.62 82 LEU A N 1
ATOM 680 C CA . LEU A 1 82 ? -6.729 -6.588 2.114 1.00 97.62 82 LEU A CA 1
ATOM 681 C C . LEU A 1 82 ? -6.417 -6.163 3.554 1.00 97.62 82 LEU A C 1
ATOM 683 O O . LEU A 1 82 ? -6.387 -7.011 4.444 1.00 97.62 82 LEU A O 1
ATOM 687 N N . GLY A 1 83 ? -6.274 -4.861 3.816 1.00 96.94 83 GLY A N 1
ATOM 688 C CA . GLY A 1 83 ? -6.131 -4.315 5.165 1.00 96.94 83 GLY A CA 1
ATOM 689 C C . GLY A 1 83 ? -7.255 -4.760 6.113 1.00 96.94 83 GLY A C 1
ATOM 690 O O . GLY A 1 83 ? -6.982 -5.195 7.237 1.00 96.94 83 GLY A O 1
ATOM 691 N N . PHE A 1 84 ? -8.513 -4.738 5.664 1.00 96.00 84 PHE A N 1
ATOM 692 C CA . PHE A 1 84 ? -9.637 -5.268 6.448 1.00 96.00 84 PHE A CA 1
ATOM 693 C C . PHE A 1 84 ? -9.456 -6.752 6.793 1.00 96.00 84 PHE A C 1
ATOM 695 O O . PHE A 1 84 ? -9.622 -7.153 7.950 1.00 96.00 84 PHE A O 1
ATOM 702 N N . PHE A 1 85 ? -9.107 -7.575 5.803 1.00 97.75 85 PHE A N 1
ATOM 703 C CA . PHE A 1 85 ? -8.940 -9.013 6.006 1.00 97.75 85 PHE A CA 1
ATOM 704 C C . PHE A 1 85 ? -7.740 -9.347 6.891 1.00 97.75 85 PHE A C 1
ATOM 706 O O . PHE A 1 85 ? -7.855 -10.223 7.748 1.00 97.75 85 PHE A O 1
ATOM 713 N N . LEU A 1 86 ? -6.634 -8.613 6.760 1.00 97.81 86 LEU A N 1
ATOM 714 C CA . LEU A 1 86 ? -5.469 -8.745 7.632 1.00 97.81 86 LEU A CA 1
ATOM 715 C C . LEU A 1 86 ? -5.824 -8.423 9.083 1.00 97.81 86 LEU A C 1
ATOM 717 O O . LEU A 1 86 ? -5.482 -9.200 9.974 1.00 97.81 86 LEU A O 1
ATOM 721 N N . PHE A 1 87 ? -6.576 -7.346 9.332 1.00 97.12 87 PHE A N 1
ATOM 722 C CA . PHE A 1 87 ? -7.076 -7.048 10.676 1.00 97.12 87 PHE A CA 1
ATOM 723 C C . PHE A 1 87 ? -7.949 -8.191 11.208 1.00 97.12 87 PHE A C 1
ATOM 725 O O . PHE A 1 87 ? -7.742 -8.665 12.326 1.00 97.12 87 PHE A O 1
ATOM 732 N N . LYS A 1 88 ? -8.898 -8.682 10.400 1.00 96.12 88 LYS A N 1
ATOM 733 C CA . LYS A 1 88 ? -9.792 -9.780 10.795 1.00 96.12 88 LYS A CA 1
ATOM 734 C C . LYS A 1 88 ? -9.011 -11.052 11.144 1.00 96.12 88 LYS A C 1
ATOM 736 O O . LYS A 1 88 ? -9.289 -11.661 12.173 1.00 96.12 88 LYS A O 1
ATOM 741 N N . ALA A 1 89 ? -8.025 -11.423 10.330 1.00 96.44 89 ALA A N 1
ATOM 742 C CA . ALA A 1 89 ? -7.188 -12.601 10.546 1.00 96.44 89 ALA A CA 1
ATOM 743 C C . ALA A 1 89 ? -6.289 -12.458 11.787 1.00 96.44 89 ALA A C 1
ATOM 745 O O . ALA A 1 89 ? -6.206 -13.368 12.616 1.00 96.44 89 ALA A O 1
ATOM 746 N N . LEU A 1 90 ? -5.643 -11.302 11.956 1.00 95.88 90 LEU A N 1
ATOM 747 C CA . LEU A 1 90 ? -4.716 -11.066 13.062 1.00 95.88 90 LEU A CA 1
ATOM 748 C C . LEU A 1 90 ? -5.422 -10.893 14.405 1.00 95.88 90 LEU A C 1
ATOM 750 O O . LEU A 1 90 ? -4.838 -11.255 15.423 1.00 95.88 90 LEU A O 1
ATOM 754 N N . ASN A 1 91 ? -6.680 -10.445 14.430 1.00 94.31 91 ASN A N 1
ATOM 755 C CA . ASN A 1 91 ? -7.463 -10.292 15.663 1.00 94.31 91 ASN A CA 1
ATOM 756 C C . ASN A 1 91 ? -7.682 -11.622 16.423 1.00 94.31 91 ASN A C 1
ATOM 758 O O . ASN A 1 91 ? -8.007 -11.633 17.614 1.00 94.31 91 ASN A O 1
ATOM 762 N N . HIS A 1 92 ? -7.463 -12.766 15.766 1.00 91.69 92 HIS A N 1
ATOM 763 C CA . HIS A 1 92 ? -7.445 -14.073 16.428 1.00 91.69 92 HIS A CA 1
ATOM 764 C C . HIS A 1 92 ? -6.205 -14.284 17.315 1.00 91.69 92 HIS A C 1
ATOM 766 O O . HIS A 1 92 ? -6.287 -15.019 18.297 1.00 91.69 92 HIS A O 1
ATOM 772 N N . HIS A 1 93 ? -5.088 -13.618 17.010 1.00 92.94 93 HIS A N 1
ATOM 773 C CA . HIS A 1 93 ? -3.789 -13.814 17.665 1.00 92.94 93 HIS A CA 1
ATOM 774 C C . HIS A 1 93 ? -3.299 -12.575 18.430 1.00 92.94 93 HIS A C 1
ATOM 776 O O . HIS A 1 93 ? -2.623 -12.709 19.448 1.00 92.94 93 HIS A O 1
ATOM 782 N N . ILE A 1 94 ? -3.648 -11.377 17.957 1.00 94.25 94 ILE A N 1
ATOM 783 C CA . ILE A 1 94 ? -3.233 -10.086 18.505 1.00 94.25 94 ILE A CA 1
ATOM 784 C C . ILE A 1 94 ? -4.489 -9.317 18.902 1.00 94.25 94 ILE A C 1
ATOM 786 O O . ILE A 1 94 ? -5.322 -9.004 18.060 1.00 94.25 94 ILE A O 1
ATOM 790 N N . ARG A 1 95 ? -4.622 -8.994 20.189 1.00 93.44 95 ARG A N 1
ATOM 791 C CA . ARG A 1 95 ? -5.758 -8.225 20.732 1.00 93.44 95 ARG A CA 1
ATOM 792 C C . ARG A 1 95 ? -5.311 -6.937 21.406 1.00 93.44 95 ARG A C 1
ATOM 794 O O . ARG A 1 95 ? -5.923 -6.494 22.369 1.00 93.44 95 ARG A O 1
ATOM 801 N N . ASP A 1 96 ? -4.222 -6.352 20.930 1.00 94.75 96 ASP A N 1
ATOM 802 C CA . ASP A 1 96 ? -3.708 -5.074 21.409 1.00 94.75 96 ASP A CA 1
ATOM 803 C C . ASP A 1 96 ? -3.355 -4.146 20.243 1.00 94.75 96 ASP A C 1
ATOM 805 O O . ASP A 1 96 ? -3.446 -4.535 19.076 1.00 94.75 96 ASP A O 1
ATOM 809 N N . LYS A 1 97 ? -2.987 -2.900 20.553 1.00 93.94 97 LYS A N 1
ATOM 810 C CA . LYS A 1 97 ? -2.699 -1.857 19.558 1.00 93.94 97 LYS A CA 1
ATOM 811 C C . LYS A 1 97 ? -1.622 -2.218 18.536 1.00 93.94 97 LYS A C 1
ATOM 813 O O . LYS A 1 97 ? -1.605 -1.596 17.472 1.00 93.94 97 LYS A O 1
ATOM 818 N N . SER A 1 98 ? -0.757 -3.201 18.799 1.00 95.75 98 SER A N 1
ATOM 819 C CA . SER A 1 98 ? 0.233 -3.623 17.809 1.00 95.75 98 SER A CA 1
ATOM 820 C C . SER A 1 98 ? -0.424 -4.204 16.555 1.00 95.75 98 SER A C 1
ATOM 822 O O . SER A 1 98 ? 0.203 -4.158 15.502 1.00 95.75 98 SER A O 1
ATOM 824 N N . ILE A 1 99 ? -1.681 -4.679 16.623 1.00 96.94 99 ILE A N 1
ATOM 825 C CA . ILE A 1 99 ? -2.397 -5.261 15.476 1.00 96.94 99 ILE A CA 1
ATOM 826 C C . ILE A 1 99 ? -2.394 -4.342 14.258 1.00 96.94 99 ILE A C 1
ATOM 828 O O . ILE A 1 99 ? -2.180 -4.821 13.152 1.00 96.94 99 ILE A O 1
ATOM 832 N N . TYR A 1 100 ? -2.578 -3.033 14.453 1.00 97.06 100 TYR A N 1
ATOM 833 C CA . TYR A 1 100 ? -2.650 -2.073 13.355 1.00 97.06 100 TYR A CA 1
ATOM 834 C C . TYR A 1 100 ? -1.306 -1.968 12.634 1.00 97.06 100 TYR A C 1
ATOM 836 O O . TYR A 1 100 ? -1.249 -2.019 11.413 1.00 97.06 100 TYR A O 1
ATOM 844 N N . PHE A 1 101 ? -0.204 -1.898 13.381 1.00 97.19 101 PHE A N 1
ATOM 845 C CA . PHE A 1 101 ? 1.134 -1.842 12.794 1.00 97.19 101 PHE A CA 1
ATOM 846 C C . PHE A 1 101 ? 1.541 -3.184 12.185 1.00 97.19 101 PHE A C 1
ATOM 848 O O . PHE A 1 101 ? 2.065 -3.223 11.076 1.00 97.19 101 PHE A O 1
ATOM 855 N N . THR A 1 102 ? 1.253 -4.292 12.871 1.00 97.69 102 THR A N 1
ATOM 856 C CA . THR A 1 102 ? 1.507 -5.642 12.364 1.00 97.69 102 THR A CA 1
ATOM 857 C C . THR A 1 102 ? 0.734 -5.897 11.069 1.00 97.69 102 THR A C 1
ATOM 859 O O . THR A 1 102 ? 1.322 -6.390 10.114 1.00 97.69 102 THR A O 1
ATOM 862 N N . ALA A 1 103 ? -0.544 -5.520 10.992 1.00 98.06 103 ALA A N 1
ATOM 863 C CA . ALA A 1 103 ? -1.352 -5.650 9.782 1.00 98.06 103 ALA A CA 1
ATOM 864 C C . ALA A 1 103 ? -0.798 -4.802 8.628 1.00 98.06 103 ALA A C 1
ATOM 866 O O . ALA A 1 103 ? -0.709 -5.300 7.510 1.00 98.06 103 ALA A O 1
ATOM 867 N N . THR A 1 104 ? -0.353 -3.568 8.889 1.00 98.44 104 THR A N 1
ATOM 868 C CA . THR A 1 104 ? 0.326 -2.743 7.873 1.00 98.44 104 THR A CA 1
ATOM 869 C C . THR A 1 104 ? 1.624 -3.392 7.385 1.00 98.44 104 THR A C 1
ATOM 871 O O . THR A 1 104 ? 1.896 -3.380 6.191 1.00 98.44 104 THR A O 1
ATOM 874 N N . LEU A 1 105 ? 2.406 -4.018 8.271 1.00 98.44 105 LEU A N 1
ATOM 875 C CA . LEU A 1 105 ? 3.614 -4.753 7.875 1.00 98.44 105 LEU A CA 1
ATOM 876 C C . LEU A 1 105 ? 3.295 -6.014 7.062 1.00 98.44 105 LEU A C 1
ATOM 878 O O . LEU A 1 105 ? 4.030 -6.345 6.141 1.00 98.44 105 LEU A O 1
ATOM 882 N N . PHE A 1 106 ? 2.183 -6.697 7.341 1.00 98.31 106 PHE A N 1
ATOM 883 C CA . PHE A 1 106 ? 1.710 -7.766 6.461 1.00 98.31 106 PHE A CA 1
ATOM 884 C C . PHE A 1 106 ? 1.264 -7.232 5.096 1.00 98.31 106 PHE A C 1
ATOM 886 O O . PHE A 1 106 ? 1.554 -7.873 4.092 1.00 98.31 106 PHE A O 1
ATOM 893 N N . ALA A 1 107 ? 0.618 -6.063 5.035 1.00 98.06 107 ALA A N 1
ATOM 894 C CA . ALA A 1 107 ? 0.290 -5.419 3.763 1.00 98.06 107 ALA A CA 1
ATOM 895 C C . ALA A 1 107 ? 1.561 -5.060 2.975 1.00 98.06 107 ALA A C 1
ATOM 897 O O . ALA A 1 107 ? 1.610 -5.317 1.777 1.00 98.06 107 ALA A O 1
ATOM 898 N N . LEU A 1 108 ? 2.611 -4.570 3.648 1.00 98.38 108 LEU A N 1
ATOM 899 C CA . LEU A 1 108 ? 3.933 -4.358 3.049 1.00 98.38 108 LEU A CA 1
ATOM 900 C C . LEU A 1 108 ? 4.541 -5.659 2.528 1.00 98.38 108 LEU A C 1
ATOM 902 O O . LEU A 1 108 ? 5.040 -5.695 1.405 1.00 98.38 108 LEU A O 1
ATOM 906 N N . LEU A 1 109 ? 4.495 -6.730 3.323 1.00 98.12 109 LEU A N 1
ATOM 907 C CA . LEU A 1 109 ? 5.026 -8.028 2.921 1.00 98.12 109 LEU A CA 1
ATOM 908 C C . LEU A 1 109 ? 4.311 -8.537 1.663 1.00 98.12 109 LEU A C 1
ATOM 910 O O . LEU A 1 109 ? 4.972 -8.882 0.688 1.00 98.12 109 LEU A O 1
ATOM 914 N N . VAL A 1 110 ? 2.974 -8.544 1.671 1.00 97.56 110 VAL A N 1
ATOM 915 C CA . VAL A 1 110 ? 2.160 -8.980 0.527 1.00 97.56 110 VAL A CA 1
ATOM 916 C C . VAL A 1 110 ? 2.395 -8.079 -0.684 1.00 97.56 110 VAL A C 1
ATOM 918 O O . VAL A 1 110 ? 2.635 -8.605 -1.762 1.00 97.56 110 VAL A O 1
ATOM 921 N N . GLY A 1 111 ? 2.428 -6.757 -0.494 1.00 96.19 111 GLY A N 1
ATOM 922 C CA . GLY A 1 111 ? 2.713 -5.779 -1.549 1.00 96.19 111 GLY A CA 1
ATOM 923 C C . GLY A 1 111 ? 4.076 -5.981 -2.196 1.00 96.19 111 GLY A C 1
ATOM 924 O O . GLY A 1 111 ? 4.198 -5.945 -3.413 1.00 96.19 111 GLY A O 1
ATOM 925 N N . THR A 1 112 ? 5.093 -6.275 -1.387 1.00 96.19 112 THR A N 1
ATOM 926 C CA . THR A 1 112 ? 6.434 -6.595 -1.887 1.00 96.19 112 THR A CA 1
ATOM 927 C C . THR A 1 112 ? 6.418 -7.906 -2.673 1.00 96.19 112 THR A C 1
ATOM 929 O O . THR A 1 112 ? 7.016 -7.985 -3.737 1.00 96.19 112 THR A O 1
ATOM 932 N N . PHE A 1 113 ? 5.729 -8.944 -2.186 1.00 95.38 113 PHE A N 1
ATOM 933 C CA . PHE A 1 113 ? 5.624 -10.221 -2.901 1.00 95.38 113 PHE A CA 1
ATOM 934 C C . PHE A 1 113 ? 4.871 -10.107 -4.225 1.00 95.38 113 PHE A C 1
ATOM 936 O O . PHE A 1 113 ? 5.298 -10.707 -5.208 1.00 95.38 113 PHE A O 1
ATOM 943 N N . ASP A 1 114 ? 3.771 -9.362 -4.253 1.00 93.44 114 ASP A N 1
ATOM 944 C CA . ASP A 1 114 ? 3.007 -9.101 -5.469 1.00 93.44 114 ASP A CA 1
ATOM 945 C C . ASP A 1 114 ? 3.887 -8.412 -6.513 1.00 93.44 114 ASP A C 1
ATOM 947 O O . ASP A 1 114 ? 4.021 -8.910 -7.628 1.00 93.44 114 ASP A O 1
ATOM 951 N N . GLU A 1 115 ? 4.635 -7.384 -6.109 1.00 93.00 115 GLU A N 1
ATOM 952 C CA . GLU A 1 115 ? 5.594 -6.709 -6.984 1.00 93.00 115 GLU A CA 1
ATOM 953 C C . GLU A 1 115 ? 6.699 -7.658 -7.489 1.00 93.00 115 GLU A C 1
ATOM 955 O O . GLU A 1 115 ? 7.133 -7.571 -8.638 1.00 93.00 115 GLU A O 1
ATOM 960 N N . ILE A 1 116 ? 7.124 -8.646 -6.684 1.00 92.69 116 ILE A N 1
ATOM 961 C CA . ILE A 1 116 ? 8.126 -9.643 -7.117 1.00 92.69 116 ILE A CA 1
ATOM 962 C C . ILE A 1 116 ? 7.521 -10.510 -8.223 1.00 92.69 116 ILE A C 1
ATOM 964 O O . ILE A 1 116 ? 8.183 -10.807 -9.217 1.00 92.69 116 ILE A O 1
ATOM 968 N N . LEU A 1 117 ? 6.263 -10.923 -8.067 1.00 91.00 117 LEU A N 1
ATOM 969 C CA . LEU A 1 117 ? 5.548 -11.704 -9.076 1.00 91.00 117 LEU A CA 1
ATOM 970 C C . LEU A 1 117 ? 5.293 -10.888 -10.349 1.00 91.00 117 LEU A C 1
ATOM 972 O O . LEU A 1 117 ? 5.381 -11.432 -11.456 1.00 91.00 117 LEU A O 1
ATOM 976 N N . GLN A 1 118 ? 5.014 -9.592 -10.205 1.00 87.19 118 GLN A N 1
ATOM 977 C CA . GLN A 1 118 ? 4.898 -8.675 -11.332 1.00 87.19 118 GLN A CA 1
ATOM 978 C C . GLN A 1 118 ? 6.231 -8.539 -12.067 1.00 87.19 118 GLN A C 1
ATOM 980 O O . GLN A 1 118 ? 6.246 -8.719 -13.279 1.00 87.19 118 GLN A O 1
ATOM 985 N N . TRP A 1 119 ? 7.347 -8.359 -11.360 1.00 88.81 119 TRP A N 1
ATOM 986 C CA . TRP A 1 119 ? 8.687 -8.309 -11.954 1.00 88.81 119 TRP A CA 1
ATOM 987 C C . TRP A 1 119 ? 9.065 -9.583 -12.726 1.00 88.81 119 TRP A C 1
ATOM 989 O O . TRP A 1 119 ? 9.683 -9.514 -13.784 1.00 88.81 119 TRP A O 1
ATOM 999 N N . ILE A 1 120 ? 8.664 -10.761 -12.239 1.00 87.19 120 ILE A N 1
ATOM 1000 C CA . ILE A 1 120 ? 8.890 -12.033 -12.952 1.00 87.19 120 ILE A CA 1
ATOM 1001 C C . ILE A 1 120 ? 8.070 -12.098 -14.258 1.00 87.19 120 ILE A C 1
ATOM 1003 O O . ILE A 1 120 ? 8.376 -12.885 -15.157 1.00 87.19 120 ILE A O 1
ATOM 1007 N N . THR A 1 121 ? 7.010 -11.298 -14.383 1.00 83.75 121 THR A N 1
ATOM 1008 C CA . THR A 1 121 ? 6.144 -11.291 -15.560 1.00 83.75 121 THR A CA 1
ATOM 1009 C C . THR A 1 121 ? 6.766 -10.463 -16.693 1.00 83.75 121 THR A C 1
ATOM 1011 O O . THR A 1 121 ? 7.087 -9.298 -16.479 1.00 83.75 121 THR A O 1
ATOM 1014 N N . PRO A 1 122 ? 6.839 -10.988 -17.935 1.00 74.19 122 PRO A N 1
ATOM 1015 C CA . PRO A 1 122 ? 7.477 -10.271 -19.035 1.00 74.19 122 PRO A CA 1
ATOM 1016 C C . PRO A 1 122 ? 6.876 -8.888 -19.296 1.00 74.19 122 PRO A C 1
ATOM 1018 O O . PRO A 1 122 ? 5.645 -8.764 -19.379 1.00 74.19 122 PRO A O 1
ATOM 1021 N N . GLN A 1 123 ? 7.748 -7.899 -19.535 1.00 72.19 123 GLN A N 1
ATOM 1022 C CA . GLN A 1 123 ? 7.394 -6.498 -19.840 1.00 72.19 123 GLN A CA 1
ATOM 1023 C C . GLN A 1 123 ? 6.723 -5.736 -18.680 1.00 72.19 123 GLN A C 1
ATOM 1025 O O . GLN A 1 123 ? 5.964 -4.795 -18.921 1.00 72.19 123 GLN A O 1
ATOM 1030 N N . ARG A 1 124 ? 6.966 -6.142 -17.431 1.00 77.38 124 ARG A N 1
ATOM 1031 C CA . ARG A 1 124 ? 6.596 -5.374 -16.235 1.00 77.38 124 ARG A CA 1
ATOM 1032 C C . ARG A 1 124 ? 7.853 -4.868 -15.536 1.00 77.38 124 ARG A C 1
ATOM 1034 O O . ARG A 1 124 ? 8.904 -5.502 -15.585 1.00 77.38 124 ARG A O 1
ATOM 1041 N N . TYR A 1 125 ? 7.725 -3.703 -14.918 1.00 81.12 125 TYR A N 1
ATOM 1042 C CA . TYR A 1 125 ? 8.806 -3.027 -14.216 1.00 81.12 125 TYR A CA 1
ATOM 1043 C C . TYR A 1 125 ? 8.569 -3.170 -12.722 1.00 81.12 125 TYR A C 1
ATOM 1045 O O . TYR A 1 125 ? 7.430 -3.087 -12.286 1.00 81.12 125 TYR A O 1
ATOM 1053 N N . TRP A 1 126 ? 9.646 -3.393 -11.975 1.00 85.31 126 TRP A N 1
ATOM 1054 C CA . TRP A 1 126 ? 9.613 -3.309 -10.522 1.00 85.31 126 TRP A CA 1
ATOM 1055 C C . TRP A 1 126 ? 9.588 -1.839 -10.097 1.00 85.31 126 TRP A C 1
ATOM 1057 O O . TRP A 1 126 ? 10.503 -1.085 -10.450 1.00 85.31 126 TRP A O 1
ATOM 1067 N N . GLU A 1 127 ? 8.613 -1.444 -9.284 1.00 86.12 127 GLU A N 1
ATOM 1068 C CA . GLU A 1 127 ? 8.523 -0.101 -8.719 1.00 86.12 127 GLU A CA 1
ATOM 1069 C C . GLU A 1 127 ? 8.349 -0.110 -7.195 1.00 86.12 127 GLU A C 1
ATOM 1071 O O . GLU A 1 127 ? 7.332 -0.515 -6.635 1.00 86.12 127 GLU A O 1
ATOM 1076 N N . PHE A 1 128 ? 9.315 0.478 -6.478 1.00 89.62 128 PHE A N 1
ATOM 1077 C CA . PHE A 1 128 ? 9.171 0.723 -5.034 1.00 89.62 128 PHE A CA 1
ATOM 1078 C C . PHE A 1 128 ? 7.984 1.639 -4.703 1.00 89.62 128 PHE A C 1
ATOM 1080 O O . PHE A 1 128 ? 7.450 1.586 -3.592 1.00 89.62 128 PHE A O 1
ATOM 1087 N N . ARG A 1 129 ? 7.568 2.470 -5.667 1.00 90.25 129 ARG A N 1
ATOM 1088 C CA . ARG A 1 129 ? 6.360 3.292 -5.586 1.00 90.25 129 ARG A CA 1
ATOM 1089 C C . ARG A 1 129 ? 5.118 2.428 -5.373 1.00 90.25 129 ARG A C 1
ATOM 1091 O O . ARG A 1 129 ? 4.315 2.766 -4.508 1.00 90.25 129 ARG A O 1
ATOM 1098 N N . ASP A 1 130 ? 4.999 1.314 -6.083 1.00 91.50 130 ASP A N 1
ATOM 1099 C CA . ASP A 1 130 ? 3.811 0.459 -6.042 1.00 91.50 130 ASP A CA 1
ATOM 1100 C C . ASP A 1 130 ? 3.750 -0.318 -4.727 1.00 91.50 130 ASP A C 1
ATOM 1102 O O . ASP A 1 130 ? 2.724 -0.315 -4.044 1.00 91.50 130 ASP A O 1
ATOM 1106 N N . VAL A 1 131 ? 4.894 -0.833 -4.259 1.00 95.00 131 VAL A N 1
ATOM 1107 C CA . VAL A 1 131 ? 5.025 -1.409 -2.907 1.00 95.00 131 VAL A CA 1
ATOM 1108 C C . VAL A 1 131 ? 4.600 -0.402 -1.831 1.00 95.00 131 VAL A C 1
ATOM 1110 O O . VAL A 1 131 ? 3.872 -0.749 -0.893 1.00 95.00 131 VAL A O 1
ATOM 1113 N N . TRP A 1 132 ? 5.026 0.859 -1.960 1.00 95.25 132 TRP A N 1
ATOM 1114 C CA . TRP A 1 132 ? 4.639 1.927 -1.041 1.00 95.25 132 TRP A CA 1
ATOM 1115 C C . TRP A 1 132 ? 3.139 2.232 -1.100 1.00 95.25 132 TRP A C 1
ATOM 1117 O O . TRP A 1 132 ? 2.505 2.297 -0.048 1.00 95.25 132 TRP A O 1
ATOM 1127 N N . LEU A 1 133 ? 2.556 2.387 -2.291 1.00 94.88 133 LEU A N 1
ATOM 1128 C CA . LEU A 1 133 ? 1.129 2.675 -2.466 1.00 94.88 133 LEU A CA 1
ATOM 1129 C C . LEU A 1 133 ? 0.249 1.552 -1.902 1.00 94.88 133 LEU A C 1
ATOM 1131 O O . LEU A 1 133 ? -0.705 1.827 -1.169 1.00 94.88 133 LEU A O 1
ATOM 1135 N N . ASN A 1 134 ? 0.623 0.299 -2.150 1.00 95.56 134 ASN A N 1
ATOM 1136 C CA . ASN A 1 134 ? -0.038 -0.888 -1.608 1.00 95.56 134 ASN A CA 1
ATOM 1137 C C . ASN A 1 134 ? 0.011 -0.912 -0.071 1.00 95.56 134 ASN A C 1
ATOM 1139 O O . ASN A 1 134 ? -1.007 -1.097 0.606 1.00 95.56 134 ASN A O 1
ATOM 1143 N N . THR A 1 135 ? 1.187 -0.635 0.500 1.00 97.56 135 THR A N 1
ATOM 1144 C CA . THR A 1 135 ? 1.377 -0.536 1.956 1.00 97.56 135 THR A CA 1
ATOM 1145 C C . THR A 1 135 ? 0.565 0.609 2.555 1.00 97.56 135 THR A C 1
ATOM 1147 O O . THR A 1 135 ? -0.080 0.445 3.595 1.00 97.56 135 THR A O 1
ATOM 1150 N N . LEU A 1 136 ? 0.580 1.769 1.896 1.00 97.62 136 LEU A N 1
ATOM 1151 C CA . LEU A 1 136 ? -0.136 2.962 2.318 1.00 97.62 136 LEU A CA 1
ATOM 1152 C C . LEU A 1 136 ? -1.639 2.707 2.349 1.00 97.62 136 LEU A C 1
ATOM 1154 O O . LEU A 1 136 ? -2.279 3.050 3.340 1.00 97.62 136 LEU A O 1
ATOM 1158 N N . SER A 1 137 ? -2.199 2.065 1.324 1.00 96.88 137 SER A N 1
ATOM 1159 C CA . SER A 1 137 ? -3.625 1.747 1.293 1.00 96.88 137 SER A CA 1
ATOM 1160 C C . SER A 1 137 ? -4.047 0.854 2.464 1.00 96.88 137 SER A C 1
ATOM 1162 O O . SER A 1 137 ? -4.958 1.205 3.228 1.00 96.88 137 SER A O 1
ATOM 1164 N N . GLY A 1 138 ? -3.320 -0.250 2.677 1.00 97.25 138 GLY A N 1
ATOM 1165 C CA . GLY A 1 138 ? -3.549 -1.144 3.812 1.00 97.25 138 GLY A CA 1
ATOM 1166 C C . GLY A 1 138 ? -3.411 -0.418 5.155 1.00 97.25 138 GLY A C 1
ATOM 1167 O O . GLY A 1 138 ? -4.245 -0.598 6.044 1.00 97.25 138 GLY A O 1
ATOM 1168 N N . GLY A 1 139 ? -2.411 0.460 5.286 1.00 97.81 139 GLY A N 1
ATOM 1169 C CA . GLY A 1 139 ? -2.169 1.277 6.476 1.00 97.81 139 GLY A CA 1
ATOM 1170 C C . GLY A 1 139 ? -3.246 2.332 6.743 1.00 97.81 139 GLY A C 1
ATOM 1171 O O . GLY A 1 139 ? -3.671 2.490 7.890 1.00 97.81 139 GLY A O 1
ATOM 1172 N N . LEU A 1 140 ? -3.754 3.008 5.708 1.00 97.69 140 LEU A N 1
ATOM 1173 C CA . LEU A 1 140 ? -4.900 3.917 5.818 1.00 97.69 140 LEU A CA 1
ATOM 1174 C C . LEU A 1 140 ? -6.144 3.166 6.294 1.00 97.69 140 LEU A C 1
ATOM 1176 O O . LEU A 1 140 ? -6.894 3.682 7.126 1.00 97.69 140 LEU A O 1
ATOM 1180 N N . PHE A 1 141 ? -6.331 1.924 5.842 1.00 97.00 141 PHE A N 1
ATOM 1181 C CA . PHE A 1 141 ? -7.415 1.083 6.333 1.00 97.00 141 PHE A CA 1
ATOM 1182 C C . PHE A 1 141 ? -7.227 0.713 7.814 1.00 97.00 141 PHE A C 1
ATOM 1184 O O . PHE A 1 141 ? -8.172 0.816 8.599 1.00 97.00 141 PHE A O 1
ATOM 1191 N N . GLN A 1 142 ? -6.007 0.367 8.249 1.00 97.81 142 GLN A N 1
ATOM 1192 C CA . GLN A 1 142 ? -5.723 0.142 9.676 1.00 97.81 142 GLN A CA 1
ATOM 1193 C C . GLN A 1 142 ? -5.995 1.391 10.517 1.00 97.81 142 GLN A C 1
ATOM 1195 O O . GLN A 1 142 ? -6.576 1.300 11.602 1.00 97.81 142 GLN A O 1
ATOM 1200 N N . LEU A 1 143 ? -5.627 2.568 10.005 1.00 97.00 143 LEU A N 1
ATOM 1201 C CA . LEU A 1 143 ? -5.911 3.841 10.655 1.00 97.00 143 LEU A CA 1
ATOM 1202 C C . LEU A 1 143 ? -7.421 4.094 10.756 1.00 97.00 143 LEU A C 1
ATOM 1204 O O . LEU A 1 143 ? -7.881 4.580 11.791 1.00 97.00 143 LEU A O 1
ATOM 1208 N N . ALA A 1 144 ? -8.201 3.712 9.740 1.00 95.62 144 ALA A N 1
ATOM 1209 C CA . ALA A 1 144 ? -9.659 3.802 9.770 1.00 95.62 144 ALA A CA 1
ATOM 1210 C C . ALA A 1 144 ? -10.245 2.919 10.876 1.00 95.62 144 ALA A C 1
ATOM 1212 O O . ALA A 1 144 ? -11.027 3.395 11.702 1.00 95.62 144 ALA A O 1
ATOM 1213 N N . ILE A 1 145 ? -9.814 1.659 10.971 1.00 94.81 145 ILE A N 1
ATOM 1214 C CA . ILE A 1 145 ? -10.264 0.763 12.045 1.00 94.81 145 ILE A CA 1
ATOM 1215 C C . ILE A 1 145 ? -9.890 1.350 13.413 1.00 94.81 145 ILE A C 1
ATOM 1217 O O . ILE A 1 145 ? -10.735 1.421 14.311 1.00 94.81 145 ILE A O 1
ATOM 1221 N N . TRP A 1 146 ? -8.656 1.838 13.561 1.00 95.00 146 TRP A N 1
ATOM 1222 C CA . TRP A 1 146 ? -8.173 2.386 14.823 1.00 95.00 146 TRP A CA 1
ATOM 1223 C C . TRP A 1 146 ? -8.906 3.667 15.236 1.00 95.00 146 TRP A C 1
ATOM 1225 O O . TRP A 1 146 ? -9.329 3.779 16.384 1.00 95.00 146 TRP A O 1
ATOM 1235 N N . LYS A 1 147 ? -9.061 4.652 14.345 1.00 94.81 147 LYS A N 1
ATOM 1236 C CA . LYS A 1 147 ? -9.555 5.992 14.708 1.00 94.81 147 LYS A CA 1
ATOM 1237 C C . LYS A 1 147 ? -11.055 6.179 14.511 1.00 94.81 147 LYS A C 1
ATOM 1239 O O . LYS A 1 147 ? -11.646 6.926 15.297 1.00 94.81 147 LYS A O 1
ATOM 1244 N N . VAL A 1 148 ? -11.654 5.505 13.528 1.00 92.88 148 VAL A N 1
ATOM 1245 C CA . VAL A 1 148 ? -13.074 5.646 13.164 1.00 92.88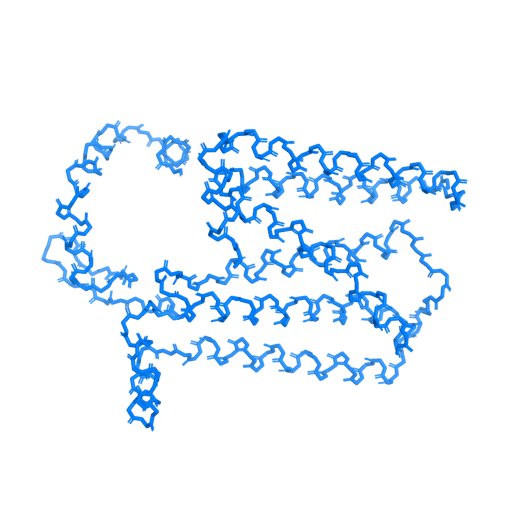 148 VAL A CA 1
ATOM 1246 C C . VAL A 1 148 ? -13.935 4.600 13.867 1.00 92.88 148 VAL A C 1
ATOM 1248 O O . VAL A 1 148 ? -14.937 4.960 14.482 1.00 92.88 148 VAL A O 1
ATOM 1251 N N . ILE A 1 149 ? -13.549 3.320 13.823 1.00 90.44 149 ILE A N 1
ATOM 1252 C CA . ILE A 1 149 ? -14.353 2.235 14.417 1.00 90.44 149 ILE A CA 1
ATOM 1253 C C . ILE A 1 149 ? -14.060 2.081 15.914 1.00 90.44 149 ILE A C 1
ATOM 1255 O O . ILE A 1 149 ? -14.996 1.954 16.701 1.00 90.44 149 ILE A O 1
ATOM 1259 N N . ARG A 1 150 ? -12.781 2.123 16.319 1.00 88.38 150 ARG A N 1
ATOM 1260 C CA . ARG A 1 150 ? -12.326 1.944 17.717 1.00 88.38 150 ARG A CA 1
ATOM 1261 C C . ARG A 1 150 ? -12.915 0.680 18.371 1.00 88.38 150 ARG A C 1
ATOM 1263 O O . ARG A 1 150 ? -13.678 0.774 19.336 1.00 88.38 150 ARG A O 1
ATOM 1270 N N . PRO A 1 151 ? -12.596 -0.518 17.854 1.00 87.62 151 PRO A N 1
ATOM 1271 C CA . PRO A 1 151 ? -13.167 -1.758 18.366 1.00 87.62 151 PRO A CA 1
ATOM 1272 C C . PRO A 1 151 ? -12.771 -2.001 19.833 1.00 87.62 151 PRO A C 1
ATOM 1274 O O . PRO A 1 151 ? -11.590 -2.052 20.167 1.00 87.62 151 PRO A O 1
ATOM 1277 N N . LYS A 1 152 ? -13.767 -2.216 20.706 1.00 86.25 152 LYS A N 1
ATOM 1278 C CA . LYS A 1 152 ? -13.575 -2.413 22.161 1.00 86.25 152 LYS A CA 1
ATOM 1279 C C . LYS A 1 152 ? -12.780 -3.670 22.536 1.00 86.25 152 LYS A C 1
ATOM 1281 O O . LYS A 1 152 ? -12.326 -3.785 23.665 1.00 86.25 152 LYS A O 1
ATOM 1286 N N . ILE A 1 153 ? -12.640 -4.619 21.608 1.00 87.62 153 ILE A N 1
ATOM 1287 C CA . ILE A 1 153 ? -11.903 -5.874 21.820 1.00 87.62 153 ILE A CA 1
ATOM 1288 C C . ILE A 1 153 ? -10.382 -5.666 21.906 1.00 87.62 153 ILE A C 1
ATOM 1290 O O . ILE A 1 153 ? -9.673 -6.557 22.368 1.00 87.62 153 ILE A O 1
ATOM 1294 N N . ILE A 1 154 ? -9.879 -4.508 21.463 1.00 91.06 154 ILE A N 1
ATOM 1295 C CA . ILE A 1 154 ? -8.448 -4.215 21.400 1.00 91.06 154 ILE A CA 1
ATOM 1296 C C . ILE A 1 154 ? -7.988 -3.528 22.689 1.00 91.06 154 ILE A C 1
ATOM 1298 O O . ILE A 1 154 ? -8.441 -2.438 23.031 1.00 91.06 154 ILE A O 1
ATOM 1302 N N . SER A 1 155 ? -7.050 -4.170 23.379 1.00 89.50 155 SER A N 1
ATOM 1303 C CA . SER A 1 155 ? -6.360 -3.661 24.561 1.00 89.50 155 SER A CA 1
ATOM 1304 C C . SER A 1 155 ? -5.392 -2.527 24.218 1.00 89.50 155 SER A C 1
ATOM 1306 O O . SER A 1 155 ? -4.703 -2.531 23.197 1.00 89.50 155 SER A O 1
ATOM 1308 N N . GLU A 1 156 ? -5.288 -1.575 25.139 1.00 85.12 156 GLU A N 1
ATOM 1309 C CA . GLU A 1 156 ? -4.327 -0.472 25.102 1.00 85.12 156 GLU A CA 1
ATOM 1310 C C . GLU A 1 156 ? -2.880 -0.934 25.344 1.00 85.12 156 GLU A C 1
ATOM 1312 O O . GLU A 1 156 ? -1.942 -0.381 24.773 1.00 85.12 156 GLU A O 1
ATOM 1317 N N . LYS A 1 157 ? -2.691 -1.966 26.176 1.00 89.19 157 LYS A N 1
ATOM 1318 C CA . LYS A 1 157 ? -1.364 -2.476 26.547 1.00 89.19 157 LYS A CA 1
ATOM 1319 C C . LYS A 1 157 ? -0.886 -3.517 25.541 1.00 89.19 157 LYS A C 1
ATOM 1321 O O . LYS A 1 157 ? -1.580 -4.510 25.325 1.00 89.19 157 LYS A O 1
ATOM 1326 N N . ILE A 1 158 ? 0.310 -3.306 24.993 1.00 89.88 158 ILE A N 1
ATOM 1327 C CA . ILE A 1 158 ? 0.959 -4.235 24.062 1.00 89.88 158 ILE A CA 1
ATOM 1328 C C . ILE A 1 158 ? 1.428 -5.480 24.819 1.00 89.88 158 ILE A C 1
ATOM 1330 O O . ILE A 1 158 ? 2.138 -5.380 25.820 1.00 89.88 158 ILE A O 1
ATOM 1334 N N . ASN A 1 159 ? 1.041 -6.658 24.334 1.00 91.38 159 ASN A N 1
ATOM 1335 C CA . ASN A 1 159 ? 1.490 -7.935 24.875 1.00 91.38 159 ASN A CA 1
ATOM 1336 C C . ASN A 1 159 ? 2.833 -8.345 24.246 1.00 91.38 159 ASN A C 1
ATOM 1338 O O . ASN A 1 159 ? 3.066 -8.160 23.053 1.00 91.38 159 ASN A O 1
ATOM 1342 N N . PHE A 1 160 ? 3.702 -8.988 25.026 1.00 91.12 160 PHE A N 1
ATOM 1343 C CA . PHE A 1 160 ? 4.968 -9.542 24.550 1.00 91.12 160 PHE A CA 1
ATOM 1344 C C . PHE A 1 160 ? 4.808 -10.550 23.397 1.00 91.12 160 PHE A C 1
ATOM 1346 O O . PHE A 1 160 ? 5.630 -10.576 22.483 1.00 91.12 160 PHE A O 1
ATOM 1353 N N . LYS A 1 161 ? 3.740 -11.365 23.390 1.00 92.50 161 LYS A N 1
ATOM 1354 C CA . LYS A 1 161 ? 3.457 -12.285 22.269 1.00 92.50 161 LYS A CA 1
ATOM 1355 C C . LYS A 1 161 ? 3.177 -11.523 20.970 1.00 92.50 161 LYS A C 1
ATOM 1357 O O . LYS A 1 161 ? 3.730 -11.871 19.931 1.00 92.50 161 LYS A O 1
ATOM 1362 N N . SER A 1 162 ? 2.376 -10.464 21.044 1.00 93.88 162 SER A N 1
ATOM 1363 C CA . SER A 1 162 ? 2.085 -9.583 19.911 1.00 93.88 162 SER A CA 1
ATOM 1364 C C . SER A 1 162 ? 3.342 -8.864 19.428 1.00 93.88 162 SER A C 1
ATOM 1366 O O . SER A 1 162 ? 3.603 -8.805 18.228 1.00 93.88 162 SER A O 1
ATOM 1368 N N . PHE A 1 163 ? 4.175 -8.407 20.368 1.00 93.62 163 PHE A N 1
ATOM 1369 C CA . PHE A 1 163 ? 5.460 -7.788 20.064 1.00 93.62 163 PHE A CA 1
ATOM 1370 C C . PHE A 1 163 ? 6.411 -8.748 19.335 1.00 93.62 163 PHE A C 1
ATOM 1372 O O . PHE A 1 163 ? 7.049 -8.348 18.370 1.00 93.62 163 PHE A O 1
ATOM 1379 N N . LYS A 1 164 ? 6.456 -10.035 19.710 1.00 95.56 164 LYS A N 1
ATOM 1380 C CA . LYS A 1 164 ? 7.231 -11.046 18.965 1.00 95.56 164 LYS A CA 1
ATOM 1381 C C . LYS A 1 164 ? 6.784 -11.164 17.509 1.00 95.56 164 LYS A C 1
ATOM 1383 O O . LYS A 1 164 ? 7.632 -11.153 16.622 1.00 95.56 164 LYS A O 1
ATOM 1388 N N . ILE A 1 165 ? 5.474 -11.250 17.259 1.00 96.06 165 ILE A N 1
ATOM 1389 C CA . ILE A 1 165 ? 4.934 -11.317 15.890 1.00 96.06 165 ILE A CA 1
ATOM 1390 C C . ILE A 1 165 ? 5.320 -10.055 15.117 1.00 96.06 165 ILE A C 1
ATOM 1392 O O . ILE A 1 165 ? 5.820 -10.160 14.001 1.00 96.06 165 ILE A O 1
ATOM 1396 N N . PHE A 1 166 ? 5.143 -8.880 15.729 1.00 96.50 166 PHE A N 1
ATOM 1397 C CA . PHE A 1 166 ? 5.558 -7.599 15.161 1.00 96.50 166 PHE A CA 1
ATOM 1398 C C . PHE A 1 166 ? 7.048 -7.585 14.778 1.00 96.50 166 PHE A C 1
ATOM 1400 O O . PHE A 1 166 ? 7.393 -7.185 13.667 1.00 96.50 166 PHE A O 1
ATOM 1407 N N . THR A 1 167 ? 7.933 -8.071 15.648 1.00 97.31 167 THR A N 1
ATOM 1408 C CA . THR A 1 167 ? 9.374 -8.133 15.371 1.00 97.31 167 THR A CA 1
ATOM 1409 C C . THR A 1 167 ? 9.696 -9.101 14.234 1.00 97.31 167 THR A C 1
ATOM 1411 O O . THR A 1 167 ? 10.466 -8.749 13.343 1.00 97.31 167 THR A O 1
ATOM 1414 N N . TYR A 1 168 ? 9.087 -10.292 14.206 1.00 97.25 168 TYR A N 1
ATOM 1415 C CA . TYR A 1 168 ? 9.319 -11.260 13.128 1.00 97.25 168 TYR A CA 1
ATOM 1416 C C . TYR A 1 168 ? 8.841 -10.752 11.770 1.00 97.25 168 TYR A C 1
ATOM 1418 O O . TYR A 1 168 ? 9.565 -10.897 10.782 1.00 97.25 168 TYR A O 1
ATOM 1426 N N . ILE A 1 169 ? 7.659 -10.129 11.703 1.00 97.88 169 ILE A N 1
ATOM 1427 C CA . ILE A 1 169 ? 7.174 -9.570 10.439 1.00 97.88 169 ILE A CA 1
ATOM 1428 C C . ILE A 1 169 ? 8.027 -8.373 10.007 1.00 97.88 169 ILE A C 1
ATOM 1430 O O . ILE A 1 169 ? 8.374 -8.281 8.833 1.00 97.88 169 ILE A O 1
ATOM 1434 N N . SER A 1 170 ? 8.457 -7.520 10.947 1.00 97.81 170 SER A N 1
ATOM 1435 C CA . SER A 1 170 ? 9.359 -6.394 10.660 1.00 97.81 170 SER A CA 1
ATOM 1436 C C . SER A 1 170 ? 10.679 -6.882 10.065 1.00 97.81 170 SER A C 1
ATOM 1438 O O . SER A 1 170 ? 11.102 -6.402 9.017 1.00 97.81 170 SER A O 1
ATOM 1440 N N . ALA A 1 171 ? 11.299 -7.885 10.695 1.00 98.12 171 ALA A N 1
ATOM 1441 C CA . ALA A 1 171 ? 12.530 -8.490 10.201 1.00 98.12 171 ALA A CA 1
ATOM 1442 C C . ALA A 1 171 ? 12.329 -9.130 8.820 1.00 98.12 171 ALA A C 1
ATOM 1444 O O . ALA A 1 171 ? 13.157 -8.939 7.935 1.00 98.12 171 ALA A O 1
ATOM 1445 N N . SER A 1 172 ? 11.206 -9.822 8.605 1.00 97.94 172 SER A N 1
ATOM 1446 C CA . SER A 1 172 ? 10.875 -10.430 7.310 1.00 97.94 172 SER A CA 1
ATOM 1447 C C . SER A 1 172 ? 10.738 -9.380 6.204 1.00 97.94 172 SER A C 1
ATOM 1449 O O . SER A 1 172 ? 11.293 -9.567 5.125 1.00 97.94 172 SER A O 1
ATOM 1451 N N . CYS A 1 173 ? 10.071 -8.253 6.479 1.00 97.75 173 CYS A N 1
ATOM 1452 C CA . CYS A 1 173 ? 9.947 -7.146 5.527 1.00 97.75 173 CYS A CA 1
ATOM 1453 C C . CYS A 1 173 ? 11.312 -6.533 5.201 1.00 97.75 173 CYS A C 1
ATOM 1455 O O . CYS A 1 173 ? 11.629 -6.342 4.032 1.00 97.75 173 CYS A O 1
ATOM 1457 N N . LEU A 1 174 ? 12.141 -6.265 6.217 1.00 97.56 174 LEU A N 1
ATOM 1458 C CA . LEU A 1 174 ? 13.478 -5.696 6.024 1.00 97.56 174 LEU A CA 1
ATOM 1459 C C . LEU A 1 174 ? 14.387 -6.624 5.215 1.00 97.56 174 LEU A C 1
ATOM 1461 O O . LEU A 1 174 ? 15.076 -6.165 4.307 1.00 97.56 174 LEU A O 1
ATOM 1465 N N . ILE A 1 175 ? 14.367 -7.924 5.515 1.00 97.50 175 ILE A N 1
ATOM 1466 C CA . ILE A 1 175 ? 15.127 -8.924 4.762 1.00 97.50 175 ILE A CA 1
ATOM 1467 C C . ILE A 1 175 ? 14.632 -8.969 3.317 1.00 97.50 175 ILE A C 1
ATOM 1469 O O . ILE A 1 175 ? 15.449 -8.893 2.405 1.00 97.50 175 ILE A O 1
ATOM 1473 N N . LEU A 1 176 ? 13.318 -9.053 3.090 1.00 96.25 176 LEU A N 1
ATOM 1474 C CA . LEU A 1 176 ? 12.756 -9.156 1.744 1.00 96.25 176 LEU A CA 1
ATOM 1475 C C . LEU A 1 176 ? 13.053 -7.910 0.901 1.00 96.25 176 LEU A C 1
ATOM 1477 O O . LEU A 1 176 ? 13.544 -8.036 -0.219 1.00 96.25 176 LEU A O 1
ATOM 1481 N N . LEU A 1 177 ? 12.829 -6.713 1.446 1.00 94.56 17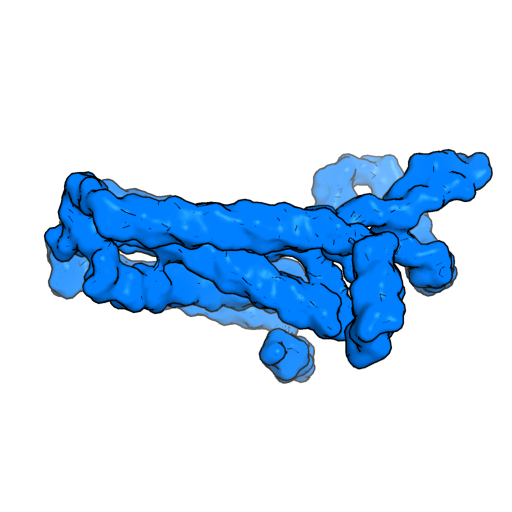7 LEU A N 1
ATOM 1482 C CA . LEU A 1 177 ? 13.160 -5.455 0.774 1.00 94.56 177 LEU A CA 1
ATOM 1483 C C . LEU A 1 177 ? 14.665 -5.341 0.517 1.00 94.56 177 LEU A C 1
ATOM 1485 O O . LEU A 1 177 ? 15.073 -4.968 -0.580 1.00 94.56 177 LEU A O 1
ATOM 1489 N N . GLY A 1 178 ? 15.494 -5.727 1.491 1.00 93.56 178 GLY A N 1
ATOM 1490 C CA . GLY A 1 178 ? 16.943 -5.787 1.329 1.00 93.56 178 GLY A CA 1
ATOM 1491 C C . GLY A 1 178 ? 17.358 -6.727 0.197 1.00 93.56 178 GLY A C 1
ATOM 1492 O O . GLY A 1 178 ? 18.203 -6.368 -0.617 1.00 93.56 178 GLY A O 1
ATOM 1493 N N . LEU A 1 179 ? 16.730 -7.899 0.082 1.00 93.31 179 LEU A N 1
ATOM 1494 C CA . LEU A 1 179 ? 16.961 -8.822 -1.029 1.00 93.31 179 LEU A CA 1
ATOM 1495 C C . LEU A 1 179 ? 16.556 -8.212 -2.375 1.00 93.31 179 LEU A C 1
ATOM 1497 O O . LEU A 1 179 ? 17.313 -8.365 -3.330 1.00 93.31 179 LEU A O 1
ATOM 1501 N N . CYS A 1 180 ? 15.432 -7.490 -2.446 1.00 91.88 180 CYS A N 1
ATOM 1502 C CA . CYS A 1 180 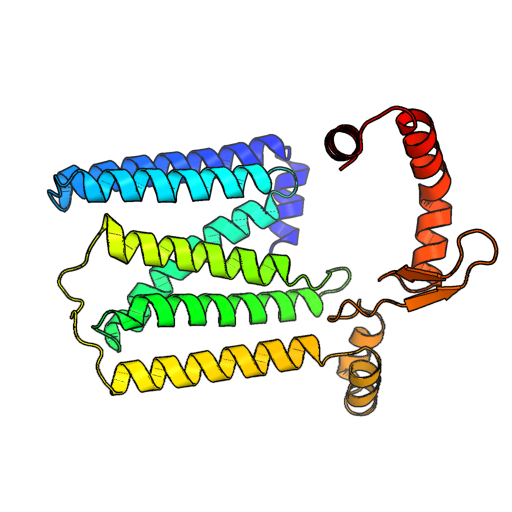? 14.986 -6.811 -3.669 1.00 91.88 180 CYS A CA 1
ATOM 1503 C C . CYS A 1 180 ? 15.982 -5.725 -4.102 1.00 91.88 180 CYS A C 1
ATOM 1505 O O . CYS A 1 180 ? 16.432 -5.717 -5.245 1.00 91.88 180 CYS A O 1
ATOM 1507 N N . VAL A 1 181 ? 16.413 -4.867 -3.170 1.00 89.00 181 VAL A N 1
ATOM 1508 C CA . VAL A 1 181 ? 17.425 -3.824 -3.427 1.00 89.00 181 VAL A CA 1
ATOM 1509 C C . VAL A 1 181 ? 18.751 -4.436 -3.881 1.00 89.00 181 VAL A C 1
ATOM 1511 O O . VAL A 1 181 ? 19.409 -3.930 -4.790 1.00 89.00 181 VAL A O 1
ATOM 1514 N N . LEU A 1 182 ? 19.150 -5.544 -3.259 1.00 89.50 182 LEU A N 1
ATOM 1515 C CA . LEU A 1 182 ? 20.395 -6.228 -3.577 1.00 89.50 182 LEU A CA 1
ATOM 1516 C C . LEU A 1 182 ? 20.313 -7.104 -4.841 1.00 89.50 182 LEU A C 1
ATOM 1518 O O . LEU A 1 182 ? 21.352 -7.620 -5.262 1.00 89.50 182 LEU A O 1
ATOM 1522 N N . ASN A 1 183 ? 19.138 -7.295 -5.452 1.00 89.31 183 ASN A N 1
ATOM 1523 C CA . ASN A 1 183 ? 18.945 -8.123 -6.648 1.00 89.31 183 ASN A CA 1
ATOM 1524 C C . ASN A 1 183 ? 19.414 -7.400 -7.927 1.00 89.31 183 ASN A C 1
ATOM 1526 O O . ASN A 1 183 ? 18.635 -7.103 -8.831 1.00 89.31 183 ASN A O 1
ATOM 1530 N N . THR A 1 184 ? 20.713 -7.102 -8.002 1.00 85.25 184 THR A N 1
ATOM 1531 C CA . THR A 1 184 ? 21.326 -6.422 -9.152 1.00 85.25 184 THR A CA 1
ATOM 1532 C C . THR A 1 184 ? 21.420 -7.340 -10.380 1.00 85.25 184 THR A C 1
ATOM 1534 O O . THR A 1 184 ? 21.478 -8.565 -10.220 1.00 85.25 184 THR A O 1
ATOM 1537 N N . PRO A 1 185 ? 21.558 -6.798 -11.609 1.00 82.12 185 PRO A N 1
ATOM 1538 C CA . PRO A 1 185 ? 21.751 -7.599 -12.825 1.00 82.12 185 PRO A CA 1
ATOM 1539 C C . PRO A 1 185 ? 22.877 -8.630 -12.730 1.00 82.12 185 PRO A C 1
ATOM 1541 O O . PRO A 1 185 ? 22.757 -9.746 -13.230 1.00 82.12 185 PRO A O 1
ATOM 1544 N N . GLN A 1 186 ? 23.976 -8.289 -12.049 1.00 81.69 186 GLN A N 1
ATOM 1545 C CA . GLN A 1 186 ? 25.097 -9.206 -11.843 1.00 81.69 186 GLN A CA 1
ATOM 1546 C C . GLN A 1 186 ? 24.698 -10.384 -10.946 1.00 81.69 186 GLN A C 1
ATOM 1548 O O . GLN A 1 186 ? 25.109 -11.519 -11.202 1.00 81.69 186 GLN A O 1
ATOM 1553 N N . ARG A 1 187 ? 23.872 -10.145 -9.917 1.00 86.81 187 ARG A N 1
ATOM 1554 C CA . ARG A 1 187 ? 23.329 -11.223 -9.080 1.00 86.81 187 ARG A CA 1
ATOM 1555 C C . ARG A 1 1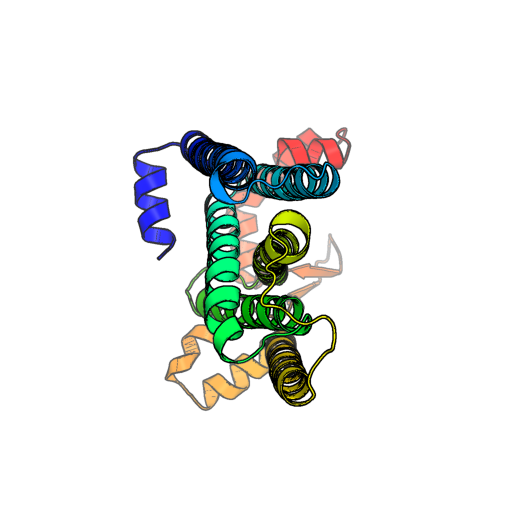87 ? 22.344 -12.082 -9.858 1.00 86.81 187 ARG A C 1
ATOM 1557 O O . ARG A 1 187 ? 22.487 -13.302 -9.808 1.00 86.81 187 ARG A O 1
ATOM 1564 N N . VAL A 1 188 ? 21.450 -11.461 -10.634 1.00 86.38 188 VAL A N 1
ATOM 1565 C CA . VAL A 1 188 ? 20.535 -12.155 -11.555 1.00 86.38 188 VAL A CA 1
ATOM 1566 C C . VAL A 1 188 ? 21.314 -13.088 -12.476 1.00 86.38 188 VAL A C 1
ATOM 1568 O O . VAL A 1 188 ? 21.063 -14.292 -12.501 1.00 86.38 188 VAL A O 1
ATOM 1571 N N . ALA A 1 189 ? 22.347 -12.585 -13.152 1.00 85.69 189 ALA A N 1
ATOM 1572 C CA . ALA A 1 189 ? 23.212 -13.390 -14.012 1.00 85.69 189 ALA A CA 1
ATOM 1573 C C . ALA A 1 189 ? 23.922 -14.532 -13.257 1.00 85.69 189 ALA A C 1
ATOM 1575 O O . ALA A 1 189 ? 24.129 -15.609 -13.814 1.00 85.69 189 ALA A O 1
ATOM 1576 N N . SER A 1 190 ? 24.288 -14.330 -11.988 1.00 86.88 190 SER A N 1
ATOM 1577 C CA . SER A 1 190 ? 24.967 -15.343 -11.172 1.00 86.88 190 SER A CA 1
ATOM 1578 C C . SER A 1 190 ? 24.061 -16.527 -10.815 1.00 86.88 190 SER A C 1
ATOM 1580 O O . SER A 1 190 ? 24.440 -17.678 -11.046 1.00 86.88 190 SER A O 1
ATOM 1582 N N . TYR A 1 191 ? 22.849 -16.285 -10.299 1.00 89.19 191 TYR A N 1
ATOM 1583 C CA . TYR A 1 191 ? 21.960 -17.393 -9.922 1.00 89.19 191 TYR A CA 1
ATOM 1584 C C . TYR A 1 191 ? 21.265 -18.042 -11.122 1.00 89.19 191 TYR A C 1
ATOM 1586 O O . TYR A 1 191 ? 21.017 -19.246 -11.099 1.00 89.19 191 TYR A O 1
ATOM 1594 N N . THR A 1 192 ? 21.018 -17.308 -12.208 1.00 89.94 192 THR A N 1
ATOM 1595 C CA . THR A 1 192 ? 20.440 -17.884 -13.438 1.00 89.94 192 THR A CA 1
ATOM 1596 C C . THR A 1 192 ? 21.408 -18.814 -14.174 1.00 89.94 192 THR A C 1
ATOM 1598 O O . THR A 1 192 ? 20.961 -19.756 -14.822 1.00 89.94 192 THR A O 1
ATOM 1601 N N . LYS A 1 193 ? 22.730 -18.638 -14.011 1.00 89.00 193 LYS A N 1
ATOM 1602 C CA . LYS A 1 193 ? 23.731 -19.634 -14.445 1.00 89.00 193 LYS A CA 1
ATOM 1603 C C . LYS A 1 193 ? 23.593 -20.964 -13.701 1.00 89.00 193 LYS A C 1
ATOM 1605 O O . LYS A 1 193 ? 23.826 -22.014 -14.287 1.00 89.00 193 LYS A O 1
ATOM 1610 N N . ARG A 1 194 ? 23.224 -20.923 -12.415 1.00 90.88 194 ARG A N 1
ATOM 1611 C CA . ARG A 1 194 ? 23.025 -22.122 -11.580 1.00 90.88 194 ARG A CA 1
ATOM 1612 C C . ARG A 1 194 ? 21.645 -22.747 -11.777 1.00 90.88 194 ARG A C 1
ATOM 1614 O O . ARG A 1 194 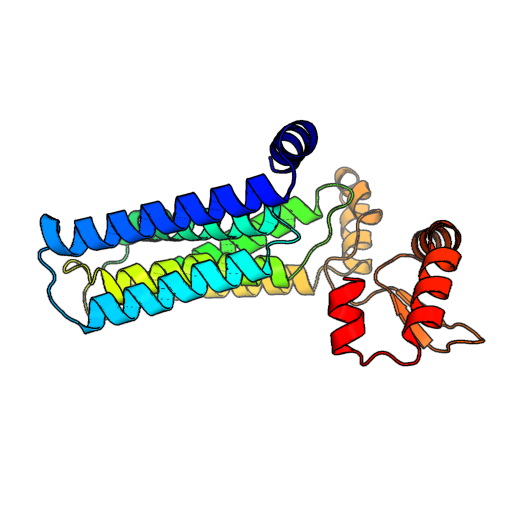? 21.496 -23.950 -11.606 1.00 90.88 194 ARG A O 1
ATOM 1621 N N . ILE A 1 195 ? 20.646 -21.938 -12.133 1.00 90.19 195 ILE A N 1
ATOM 1622 C CA . ILE A 1 195 ? 19.255 -22.361 -12.325 1.00 90.19 195 ILE A CA 1
ATOM 1623 C C . ILE A 1 195 ? 18.797 -21.948 -13.735 1.00 90.19 195 ILE A C 1
ATOM 1625 O O . ILE A 1 195 ? 18.184 -20.889 -13.898 1.00 90.19 195 ILE A O 1
ATOM 1629 N N . PRO A 1 196 ? 19.039 -22.782 -14.767 1.00 85.44 196 PRO A N 1
ATOM 1630 C CA . PRO A 1 196 ? 18.757 -22.433 -16.164 1.00 85.44 196 PRO A CA 1
ATOM 1631 C C . PRO A 1 196 ? 17.289 -22.088 -16.455 1.00 85.44 196 PRO A C 1
ATOM 1633 O O . PRO A 1 196 ? 17.008 -21.292 -17.350 1.00 85.44 196 PRO A O 1
ATOM 1636 N N . ARG A 1 197 ? 16.342 -22.625 -15.669 1.00 88.06 197 ARG A N 1
ATOM 1637 C CA . ARG A 1 197 ? 14.906 -22.295 -15.765 1.00 88.06 197 ARG A CA 1
ATOM 1638 C C . ARG A 1 197 ? 14.604 -20.813 -15.531 1.00 88.06 197 ARG A C 1
ATOM 1640 O O . ARG A 1 197 ? 13.593 -20.329 -16.017 1.00 88.06 197 ARG A O 1
ATOM 1647 N N . LEU A 1 198 ? 15.472 -20.102 -14.813 1.00 85.56 198 LEU A N 1
ATOM 1648 C CA . LEU A 1 198 ? 15.326 -18.677 -14.515 1.00 85.56 198 LEU A CA 1
ATOM 1649 C C . LEU A 1 198 ? 16.062 -17.779 -15.520 1.00 85.56 198 LEU A C 1
ATOM 1651 O O . LEU A 1 198 ? 16.071 -16.566 -15.359 1.00 85.56 198 LEU A O 1
ATOM 1655 N N . SER A 1 199 ? 16.680 -18.341 -16.564 1.00 84.12 199 SER A N 1
ATOM 1656 C CA . SER A 1 199 ? 17.457 -17.576 -17.553 1.00 84.12 199 SER A CA 1
ATOM 1657 C C . SER A 1 199 ? 16.661 -16.475 -18.262 1.00 84.12 199 SER A C 1
ATOM 1659 O O . SER A 1 199 ? 17.256 -15.487 -18.689 1.00 84.12 199 SER A O 1
ATOM 1661 N N . PHE A 1 200 ? 15.330 -16.594 -18.340 1.00 83.06 200 PHE A N 1
ATOM 1662 C CA . PHE A 1 200 ? 14.468 -15.539 -18.877 1.00 83.06 200 PHE A CA 1
ATOM 1663 C C . PHE A 1 200 ? 14.567 -14.231 -18.075 1.00 83.06 200 PHE A C 1
ATOM 1665 O O . PHE A 1 200 ? 14.512 -13.171 -18.685 1.00 83.06 200 PHE A O 1
ATOM 1672 N N . LEU A 1 201 ? 14.841 -14.289 -16.763 1.00 82.38 201 LEU A N 1
ATOM 1673 C CA . LEU A 1 201 ? 15.001 -13.107 -15.905 1.00 82.38 201 LEU A CA 1
ATOM 1674 C C . LEU A 1 201 ? 16.186 -12.223 -16.313 1.00 82.38 201 LEU A C 1
ATOM 1676 O O . LEU A 1 201 ? 16.201 -11.045 -15.989 1.00 82.38 201 LEU A O 1
ATOM 1680 N N . GLN A 1 202 ? 17.172 -12.752 -17.048 1.00 79.06 202 GLN A N 1
ATOM 1681 C CA . GLN A 1 202 ? 18.263 -11.927 -17.587 1.00 79.06 202 GLN A CA 1
ATOM 1682 C C . GLN A 1 202 ? 17.790 -10.956 -18.679 1.00 79.06 202 GLN A C 1
ATOM 1684 O O . GLN A 1 202 ? 18.510 -10.016 -19.010 1.00 79.06 202 GLN A O 1
ATOM 1689 N N . LYS A 1 203 ? 16.631 -11.227 -19.290 1.00 73.25 203 LYS A N 1
ATOM 1690 C CA . LYS A 1 203 ? 16.027 -10.384 -20.328 1.00 73.25 203 LYS A CA 1
ATOM 1691 C C . LYS A 1 203 ? 15.036 -9.376 -19.751 1.00 73.25 203 LYS A C 1
ATOM 1693 O O . LYS A 1 203 ? 14.637 -8.473 -20.481 1.00 73.25 203 LYS A O 1
ATOM 1698 N N . GLU A 1 204 ? 14.642 -9.557 -18.494 1.00 75.75 204 GLU A N 1
ATOM 1699 C CA . GLU A 1 204 ? 13.738 -8.654 -17.792 1.00 75.75 204 GLU A CA 1
ATOM 1700 C C . GLU A 1 204 ? 14.507 -7.474 -17.188 1.00 75.75 204 GLU A C 1
ATOM 1702 O O . GLU A 1 204 ? 15.738 -7.475 -17.079 1.00 75.75 204 GLU A O 1
ATOM 1707 N N . GLU A 1 205 ? 13.761 -6.442 -16.821 1.00 74.31 205 GLU A N 1
ATOM 1708 C CA . GLU A 1 205 ? 14.307 -5.190 -16.307 1.00 74.31 205 GLU A CA 1
ATOM 1709 C C . GLU A 1 205 ? 14.879 -5.359 -14.886 1.00 74.31 205 GLU A C 1
ATOM 1711 O O . GLU A 1 205 ? 14.418 -6.207 -14.117 1.00 74.31 205 GLU A O 1
ATOM 1716 N N . PRO A 1 206 ? 15.908 -4.587 -14.500 1.00 76.31 206 PRO A N 1
ATOM 1717 C CA . PRO A 1 206 ? 16.513 -4.692 -13.176 1.00 76.31 206 PRO A CA 1
ATOM 1718 C C . PRO A 1 206 ? 15.564 -4.243 -12.054 1.00 76.31 206 PRO A C 1
ATOM 1720 O O . PRO A 1 206 ? 14.898 -3.220 -12.172 1.00 76.31 206 PRO A O 1
ATOM 1723 N N . MET A 1 207 ? 15.573 -4.958 -10.920 1.00 80.19 207 MET A N 1
ATOM 1724 C CA . MET A 1 207 ? 14.835 -4.552 -9.708 1.00 80.19 207 MET A CA 1
ATOM 1725 C C . MET A 1 207 ? 15.413 -3.303 -9.028 1.00 80.19 207 MET A C 1
ATOM 1727 O O . MET A 1 207 ? 14.695 -2.602 -8.321 1.00 80.19 207 MET A O 1
ATOM 1731 N N . SER A 1 208 ? 16.709 -3.017 -9.198 1.00 68.62 208 SER A N 1
ATOM 1732 C CA . SER A 1 208 ? 17.332 -1.816 -8.634 1.00 68.62 208 SER A CA 1
ATOM 1733 C C . SER A 1 208 ? 17.683 -0.804 -9.723 1.00 68.62 208 SER A C 1
ATOM 1735 O O . SER A 1 208 ? 18.184 -1.155 -10.790 1.00 68.62 208 SER A O 1
ATOM 1737 N N . GLU A 1 209 ? 17.438 0.476 -9.426 1.00 56.44 209 GLU A N 1
ATOM 1738 C CA . GLU A 1 209 ? 17.537 1.627 -10.340 1.00 56.44 209 GLU A CA 1
ATOM 1739 C C . GLU A 1 209 ? 18.948 1.953 -10.835 1.00 56.44 209 GLU A C 1
ATOM 1741 O O . GLU A 1 209 ? 19.151 2.972 -11.496 1.00 56.44 209 GLU A O 1
ATOM 1746 N N . SER A 1 210 ? 19.940 1.114 -10.537 1.00 55.06 210 SER A N 1
ATOM 1747 C CA . SER A 1 210 ? 21.247 1.214 -11.180 1.00 55.06 210 SER A CA 1
ATOM 1748 C C . SER A 1 210 ? 21.101 0.780 -12.639 1.00 55.06 210 SER A C 1
ATOM 1750 O O . SER A 1 210 ? 21.476 -0.327 -13.022 1.00 55.06 210 SER A O 1
ATOM 1752 N N . GLY A 1 211 ? 20.489 1.657 -13.434 1.00 62.31 211 GLY A N 1
ATOM 1753 C CA . GLY A 1 211 ? 20.361 1.537 -14.870 1.00 62.31 211 GLY A CA 1
ATOM 1754 C C . GLY A 1 211 ? 21.730 1.489 -15.538 1.00 62.31 211 GLY A C 1
ATOM 1755 O O . GLY A 1 211 ? 22.783 1.693 -14.924 1.00 62.31 211 GLY A O 1
ATOM 1756 N N . TYR A 1 212 ? 21.725 1.219 -16.832 1.00 62.94 212 TYR A N 1
ATOM 1757 C CA . TYR A 1 212 ? 22.932 1.247 -17.633 1.00 62.94 212 TYR A CA 1
ATOM 1758 C C . TYR A 1 212 ? 23.495 2.670 -17.647 1.00 62.94 212 TYR A C 1
ATOM 1760 O O . TYR A 1 212 ? 22.778 3.642 -17.882 1.00 62.94 212 TYR A O 1
ATOM 1768 N N . LYS A 1 213 ? 24.796 2.787 -17.371 1.00 73.38 213 LYS A N 1
ATOM 1769 C CA . LYS A 1 213 ? 25.533 4.039 -17.520 1.00 73.38 213 LYS A CA 1
ATOM 1770 C C . LYS A 1 213 ? 25.854 4.237 -18.994 1.00 73.38 213 LYS A C 1
ATOM 1772 O O . LYS A 1 213 ? 26.624 3.463 -19.564 1.00 73.38 213 LYS A O 1
ATOM 1777 N N . PHE A 1 214 ? 25.308 5.287 -19.577 1.00 75.00 214 PHE A N 1
ATOM 1778 C CA . PHE A 1 214 ? 25.603 5.716 -20.931 1.00 75.00 214 PHE A CA 1
ATOM 1779 C C . PHE A 1 214 ? 26.648 6.821 -20.896 1.00 75.00 214 PHE A C 1
ATOM 1781 O O . PHE A 1 214 ? 26.672 7.659 -19.993 1.00 75.00 214 PHE A O 1
ATOM 1788 N N . LYS A 1 215 ? 27.552 6.779 -21.869 1.00 78.81 215 LYS A N 1
ATOM 1789 C CA . LYS A 1 215 ? 28.458 7.876 -22.183 1.00 78.81 215 LYS A CA 1
ATOM 1790 C C . LYS A 1 215 ? 28.177 8.250 -23.622 1.00 78.81 215 LYS A C 1
ATOM 1792 O O . LYS A 1 215 ? 28.488 7.466 -24.514 1.00 78.81 215 LYS A O 1
ATOM 1797 N N . ASP A 1 216 ? 27.574 9.405 -23.805 1.00 78.00 216 ASP A N 1
ATOM 1798 C CA . ASP A 1 216 ? 27.282 9.962 -25.108 1.00 78.00 216 ASP A CA 1
ATOM 1799 C C . ASP A 1 216 ? 28.191 11.180 -25.355 1.00 78.00 216 ASP A C 1
ATOM 1801 O O . ASP A 1 216 ? 28.398 11.974 -24.429 1.00 78.00 216 ASP A O 1
ATOM 1805 N N . PRO A 1 217 ? 28.787 11.319 -2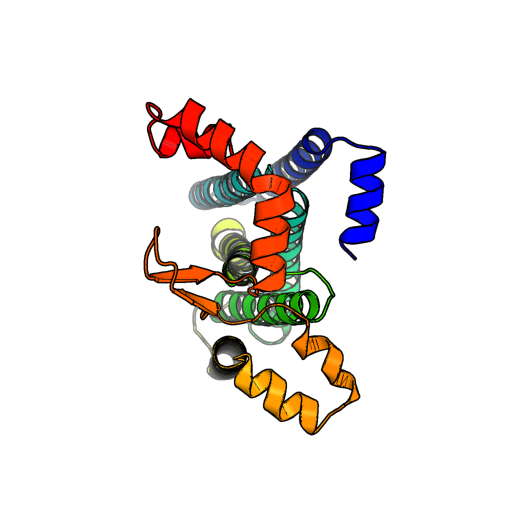6.551 1.00 80.06 217 PRO A N 1
ATOM 1806 C CA . PRO A 1 217 ? 29.650 12.453 -26.871 1.00 80.06 217 PRO A CA 1
ATOM 1807 C C . PRO A 1 217 ? 28.947 13.817 -26.818 1.00 80.06 217 PRO A C 1
ATOM 1809 O O . PRO A 1 217 ? 29.610 14.808 -26.523 1.00 80.06 217 PRO A O 1
ATOM 1812 N N . GLU A 1 218 ? 27.643 13.876 -27.096 1.00 79.00 218 GLU A N 1
ATOM 1813 C CA . GLU A 1 218 ? 26.871 15.119 -27.210 1.00 79.00 218 GLU A CA 1
ATOM 1814 C C . GLU A 1 218 ? 26.154 15.479 -25.902 1.00 79.00 218 GLU A C 1
ATOM 1816 O O . GLU A 1 218 ? 26.211 16.625 -25.460 1.00 79.00 218 GLU A O 1
ATOM 1821 N N . ILE A 1 219 ? 25.518 14.502 -25.244 1.00 76.12 219 ILE A N 1
ATOM 1822 C CA . ILE A 1 219 ? 24.726 14.717 -24.010 1.00 76.12 219 ILE A CA 1
ATOM 1823 C C . ILE A 1 219 ? 25.459 14.321 -22.717 1.00 76.12 219 ILE A C 1
ATOM 1825 O O . ILE A 1 219 ? 24.943 14.510 -21.614 1.00 76.12 219 ILE A O 1
ATOM 1829 N N . GLY A 1 220 ? 26.682 13.798 -22.818 1.00 82.88 220 GLY A N 1
ATOM 1830 C CA . GLY A 1 220 ? 27.515 13.451 -21.669 1.00 82.88 220 GLY A CA 1
ATOM 1831 C C . GLY A 1 220 ? 27.140 12.117 -21.016 1.00 82.88 220 GLY A C 1
ATOM 1832 O O . GLY A 1 220 ? 26.828 11.128 -21.678 1.00 82.88 220 GLY A O 1
ATOM 1833 N N . ILE A 1 221 ? 27.256 12.040 -19.687 1.00 79.56 221 ILE A N 1
ATOM 1834 C CA . ILE A 1 221 ? 27.023 10.800 -18.936 1.00 79.56 221 ILE A CA 1
ATOM 1835 C C . ILE A 1 221 ? 25.619 10.815 -18.341 1.00 79.56 221 ILE A C 1
ATOM 1837 O O . ILE A 1 221 ? 25.333 11.640 -17.477 1.00 79.56 221 ILE A O 1
ATOM 1841 N N . PHE A 1 222 ? 24.787 9.845 -18.714 1.00 79.25 222 PHE A N 1
ATOM 1842 C CA . PHE A 1 222 ? 23.456 9.662 -18.136 1.00 79.25 222 PHE A CA 1
ATOM 1843 C C . PHE A 1 222 ? 23.195 8.194 -17.785 1.00 79.25 222 PHE A C 1
ATOM 1845 O O . PHE A 1 222 ? 23.904 7.290 -18.230 1.00 79.25 222 PHE A O 1
ATOM 1852 N N . TYR A 1 223 ? 22.188 7.949 -16.951 1.00 71.94 223 TYR A N 1
ATOM 1853 C CA . TYR A 1 223 ? 21.760 6.603 -16.576 1.00 71.94 223 TYR A CA 1
ATOM 1854 C C . TYR A 1 223 ? 20.380 6.348 -17.164 1.00 71.94 223 TYR A C 1
ATOM 1856 O O . TYR A 1 223 ? 19.500 7.197 -17.060 1.00 71.94 223 TYR A O 1
ATOM 1864 N N . SER A 1 224 ? 20.180 5.181 -17.770 1.00 73.69 224 SER A N 1
ATOM 1865 C CA . SER A 1 224 ? 18.856 4.756 -18.223 1.00 73.69 224 SER A CA 1
ATOM 1866 C C . SER A 1 224 ? 18.575 3.334 -17.774 1.00 73.69 224 SER A C 1
ATOM 1868 O O . SER A 1 224 ? 19.460 2.479 -17.775 1.00 73.69 224 SER A O 1
ATOM 1870 N N . ARG A 1 225 ? 17.329 3.083 -17.365 1.00 69.06 225 ARG A N 1
ATOM 1871 C CA . ARG A 1 225 ? 16.862 1.737 -17.009 1.00 69.06 225 ARG A CA 1
ATOM 1872 C C . ARG A 1 225 ? 16.875 0.815 -18.233 1.00 69.06 225 ARG A C 1
ATOM 1874 O O . ARG A 1 225 ? 17.253 -0.345 -18.120 1.00 69.06 225 ARG A O 1
ATOM 1881 N N . LEU A 1 226 ? 16.603 1.375 -19.416 1.00 71.62 226 LEU A N 1
ATOM 1882 C CA . LEU A 1 226 ? 16.617 0.641 -20.674 1.00 71.62 226 LEU A CA 1
ATOM 1883 C C . LEU A 1 226 ? 18.037 0.210 -21.045 1.00 71.62 226 LEU A C 1
ATOM 1885 O O . LEU A 1 226 ? 18.975 1.009 -21.049 1.00 71.62 226 LEU A O 1
ATOM 1889 N N . ASN A 1 227 ? 18.180 -1.052 -21.450 1.00 73.00 227 ASN A N 1
ATOM 1890 C CA . ASN A 1 227 ? 19.420 -1.515 -22.068 1.00 73.00 227 ASN A CA 1
ATOM 1891 C C . ASN A 1 227 ? 19.707 -0.751 -23.382 1.00 73.00 227 ASN A C 1
ATOM 1893 O O . ASN A 1 227 ? 18.775 -0.235 -24.003 1.00 73.00 227 ASN A O 1
ATOM 1897 N N . PRO A 1 228 ? 20.965 -0.712 -23.864 1.00 73.88 228 PRO A N 1
ATOM 1898 C CA . PRO A 1 228 ? 21.333 0.096 -25.030 1.00 73.88 228 PRO A CA 1
ATOM 1899 C C . PRO A 1 228 ? 20.504 -0.179 -26.290 1.00 73.88 228 PRO A C 1
ATOM 1901 O O . PRO A 1 228 ? 20.146 0.749 -27.008 1.00 73.88 228 PRO A O 1
ATOM 1904 N N . LYS A 1 229 ? 20.143 -1.445 -26.542 1.00 77.31 229 LYS A N 1
ATOM 1905 C CA . LYS A 1 229 ? 19.334 -1.820 -27.711 1.00 77.31 229 LYS A CA 1
ATOM 1906 C C . LYS A 1 229 ? 17.897 -1.321 -27.587 1.00 77.31 229 LYS A C 1
ATOM 1908 O O . LYS A 1 229 ? 17.333 -0.841 -28.564 1.00 77.31 229 LYS A O 1
ATOM 1913 N N . ASN A 1 230 ? 17.307 -1.431 -26.398 1.00 77.94 230 ASN A N 1
ATOM 1914 C CA . ASN A 1 230 ? 15.956 -0.953 -26.122 1.00 77.94 230 ASN A CA 1
ATOM 1915 C C . ASN A 1 230 ? 15.901 0.574 -26.119 1.00 77.94 230 ASN A C 1
ATOM 1917 O O . ASN A 1 230 ? 14.952 1.136 -26.656 1.00 77.94 230 ASN A O 1
ATOM 1921 N N . LEU A 1 231 ? 16.925 1.236 -25.577 1.00 81.25 231 LEU A N 1
ATOM 1922 C CA . LEU A 1 231 ? 17.042 2.688 -25.601 1.00 81.25 231 LEU A CA 1
ATOM 1923 C C . LEU A 1 231 ? 17.109 3.197 -27.043 1.00 81.25 231 LEU A C 1
ATOM 1925 O O . LEU A 1 231 ? 16.278 4.007 -27.434 1.00 81.25 231 LEU A O 1
ATOM 1929 N N . GLN A 1 232 ? 18.004 2.633 -27.859 1.00 82.38 232 GLN A N 1
ATOM 1930 C CA . GLN A 1 232 ? 18.135 2.996 -29.270 1.00 82.38 232 GLN A CA 1
ATOM 1931 C C . GLN A 1 232 ? 16.868 2.675 -30.073 1.00 82.38 232 GLN A C 1
ATOM 1933 O O . GLN A 1 232 ? 16.471 3.431 -30.951 1.00 82.38 232 GLN A O 1
ATOM 1938 N N . LYS A 1 233 ? 16.190 1.561 -29.772 1.00 84.31 233 LYS A N 1
ATOM 1939 C CA . LYS A 1 233 ? 14.913 1.223 -30.409 1.00 84.31 233 LYS A CA 1
ATOM 1940 C C . LYS A 1 233 ? 13.823 2.239 -30.060 1.00 84.31 233 LYS A C 1
ATOM 1942 O O . LYS A 1 233 ? 13.093 2.656 -30.953 1.00 84.31 233 LYS A O 1
ATOM 1947 N N . THR A 1 234 ? 13.698 2.617 -28.789 1.00 81.38 234 THR A N 1
ATOM 1948 C CA . THR A 1 234 ? 12.725 3.622 -28.339 1.00 81.38 234 THR A CA 1
ATOM 1949 C C . THR A 1 234 ? 13.032 4.985 -28.944 1.00 81.38 234 THR A C 1
ATOM 1951 O O . THR A 1 234 ? 12.113 5.640 -29.426 1.00 81.38 234 THR A O 1
ATOM 1954 N N . ASP A 1 235 ? 14.305 5.369 -28.995 1.00 83.38 235 ASP A N 1
ATOM 1955 C CA . ASP A 1 235 ? 14.754 6.614 -29.615 1.00 83.38 235 ASP A CA 1
ATOM 1956 C C . ASP A 1 235 ? 14.481 6.633 -31.128 1.00 83.38 235 ASP A C 1
ATOM 1958 O O . ASP A 1 235 ? 13.872 7.560 -31.647 1.00 83.38 235 ASP A O 1
ATOM 1962 N N . ASN A 1 236 ? 14.758 5.545 -31.846 1.00 86.00 236 ASN A N 1
ATOM 1963 C CA . ASN A 1 236 ? 14.417 5.452 -33.270 1.00 86.00 236 ASN A CA 1
ATOM 1964 C C . ASN A 1 236 ? 12.902 5.507 -33.530 1.00 86.00 236 ASN A C 1
ATOM 1966 O O . ASN A 1 236 ? 12.464 6.054 -34.541 1.00 86.00 236 ASN A O 1
ATOM 1970 N N . LEU A 1 237 ? 12.096 4.911 -32.645 1.00 86.88 237 LEU A N 1
ATOM 1971 C CA . LEU A 1 237 ? 10.641 4.844 -32.811 1.00 86.88 237 LEU A CA 1
ATOM 1972 C C . LEU A 1 237 ? 9.934 6.139 -32.412 1.00 86.88 237 LEU A C 1
ATOM 1974 O O . LEU A 1 237 ? 8.945 6.506 -33.039 1.00 86.88 237 LEU A O 1
ATOM 1978 N N . LYS A 1 238 ? 10.398 6.795 -31.347 1.00 85.19 238 LYS A N 1
ATOM 1979 C CA . LYS A 1 238 ? 9.697 7.918 -30.712 1.00 85.19 238 LYS A CA 1
ATOM 1980 C C . LYS A 1 238 ? 10.532 9.189 -30.603 1.00 85.19 238 LYS A C 1
ATOM 1982 O O . LYS A 1 238 ? 9.977 10.228 -30.272 1.00 85.19 238 LYS A O 1
ATOM 1987 N N . GLY A 1 239 ? 11.821 9.152 -30.920 1.00 83.94 239 GLY A N 1
ATOM 1988 C CA . GLY A 1 239 ? 12.745 10.279 -30.773 1.00 83.94 239 GLY A CA 1
ATOM 1989 C C . GLY A 1 239 ? 12.290 11.515 -31.539 1.00 83.94 239 GLY A C 1
ATOM 1990 O O . GLY A 1 239 ? 12.261 12.601 -30.972 1.00 83.94 239 GLY A O 1
ATOM 1991 N N . ARG A 1 240 ? 11.796 11.362 -32.779 1.00 83.81 240 ARG A N 1
ATOM 1992 C CA . ARG A 1 240 ? 11.208 12.494 -33.526 1.00 83.81 240 ARG A CA 1
ATOM 1993 C C . ARG A 1 240 ? 9.994 13.090 -32.820 1.00 83.81 240 ARG A C 1
ATOM 1995 O O . ARG A 1 240 ? 9.913 14.306 -32.687 1.00 83.81 240 ARG A O 1
ATOM 2002 N N . GLN A 1 241 ? 9.087 12.241 -32.346 1.00 85.75 241 GLN A N 1
ATOM 2003 C CA . GLN A 1 241 ? 7.895 12.682 -31.625 1.00 85.75 241 GLN A CA 1
ATOM 2004 C C . GLN A 1 241 ? 8.288 13.433 -30.345 1.00 85.75 241 GLN A C 1
ATOM 2006 O O . GLN A 1 241 ? 7.794 14.527 -30.096 1.00 85.75 241 GLN A O 1
ATOM 2011 N N . TYR A 1 242 ? 9.222 12.886 -29.564 1.00 86.00 242 TYR A N 1
ATOM 2012 C CA . TYR A 1 242 ? 9.706 13.524 -28.343 1.00 86.00 242 TYR A CA 1
ATOM 2013 C C . TYR A 1 242 ? 10.476 14.820 -28.619 1.00 86.00 242 TYR A C 1
ATOM 2015 O O . TYR A 1 242 ? 10.301 15.783 -27.881 1.00 86.00 242 TYR A O 1
ATOM 2023 N N . SER A 1 243 ? 11.251 14.901 -29.705 1.00 82.81 243 SER A N 1
ATOM 2024 C CA . SER A 1 243 ? 11.920 16.147 -30.103 1.00 82.81 243 SER A CA 1
ATOM 2025 C C . SER A 1 243 ? 10.936 17.251 -30.495 1.00 82.81 243 SER A C 1
ATOM 2027 O O . SER A 1 243 ? 11.176 18.414 -30.185 1.00 82.81 243 SER A O 1
ATOM 2029 N N . GLN A 1 244 ? 9.816 16.903 -31.138 1.00 86.69 244 GLN A N 1
ATOM 2030 C CA . GLN A 1 244 ? 8.774 17.869 -31.490 1.00 86.69 244 GLN A CA 1
ATOM 2031 C C . GLN A 1 244 ? 8.094 18.405 -30.236 1.00 86.69 244 GLN A C 1
ATOM 2033 O O . GLN A 1 244 ? 8.040 19.617 -30.056 1.00 86.69 244 GLN A O 1
ATOM 2038 N N . ILE A 1 245 ? 7.705 17.507 -29.328 1.00 87.75 245 ILE A N 1
ATOM 2039 C CA . ILE A 1 245 ? 7.155 17.872 -28.021 1.00 87.75 245 ILE A CA 1
ATOM 2040 C C . ILE A 1 245 ? 8.120 18.807 -27.279 1.00 87.75 245 ILE A C 1
ATOM 2042 O O . ILE A 1 245 ? 7.709 19.868 -26.824 1.00 87.75 245 ILE A O 1
ATOM 2046 N N . LEU A 1 246 ? 9.414 18.477 -27.202 1.00 85.19 246 LEU A N 1
ATOM 2047 C CA . LEU A 1 246 ? 10.410 19.320 -26.528 1.00 85.19 246 LEU A CA 1
ATOM 2048 C C . LEU A 1 246 ? 10.562 20.703 -27.178 1.00 85.19 246 LEU A C 1
ATOM 2050 O O . LEU A 1 246 ? 10.641 21.700 -26.462 1.00 85.19 246 LEU A O 1
ATOM 2054 N N . ASN A 1 247 ? 10.561 20.780 -28.511 1.00 87.88 247 ASN A N 1
ATOM 2055 C CA . ASN A 1 247 ? 10.629 22.054 -29.232 1.00 87.88 247 ASN A CA 1
ATOM 2056 C C . ASN A 1 247 ? 9.386 22.923 -28.991 1.00 87.88 247 ASN A C 1
ATOM 2058 O O . ASN A 1 247 ? 9.506 24.132 -28.806 1.00 87.88 247 ASN A O 1
ATOM 2062 N N . GLU A 1 248 ? 8.201 22.317 -28.965 1.00 86.88 248 GLU A N 1
ATOM 2063 C CA . GLU A 1 248 ? 6.934 23.004 -28.681 1.00 86.88 248 GLU A CA 1
ATOM 2064 C C . GLU A 1 248 ? 6.844 23.451 -27.212 1.00 86.88 248 GLU A C 1
ATOM 2066 O O . GLU A 1 248 ? 6.207 24.454 -26.891 1.00 86.88 248 GLU A O 1
ATOM 2071 N N . SER A 1 249 ? 7.560 22.757 -26.327 1.00 87.12 249 SER A N 1
ATOM 2072 C CA . SER A 1 249 ? 7.557 22.987 -24.881 1.00 87.12 249 SER A CA 1
ATOM 2073 C C . SER A 1 249 ? 8.631 23.955 -24.389 1.00 87.12 249 SER A C 1
ATOM 2075 O O . SER A 1 249 ? 8.744 24.169 -23.184 1.00 87.12 249 SER A O 1
ATOM 2077 N N . ILE A 1 250 ? 9.435 24.547 -25.278 1.00 86.38 250 ILE A N 1
ATOM 2078 C CA . ILE A 1 250 ? 10.654 25.281 -24.893 1.00 86.38 250 ILE A CA 1
ATOM 2079 C C . ILE A 1 250 ? 10.382 26.473 -23.959 1.00 86.38 250 ILE A C 1
ATOM 2081 O O . ILE A 1 250 ? 11.231 26.844 -23.153 1.00 86.38 250 ILE A O 1
ATOM 2085 N N . ASN A 1 251 ? 9.181 27.052 -24.057 1.00 88.19 251 ASN A N 1
ATOM 2086 C CA . ASN A 1 251 ? 8.733 28.192 -23.256 1.00 88.19 251 ASN A CA 1
ATOM 2087 C C . ASN A 1 251 ? 7.779 27.791 -22.117 1.00 88.19 251 ASN A C 1
ATOM 2089 O O . ASN A 1 251 ? 7.291 28.660 -21.393 1.00 88.19 251 ASN A O 1
ATOM 2093 N N . MET A 1 252 ? 7.471 26.501 -21.966 1.00 87.88 252 MET A N 1
ATOM 2094 C CA . MET A 1 252 ? 6.605 26.007 -20.900 1.00 87.88 252 MET A CA 1
ATOM 2095 C C . MET A 1 252 ? 7.386 25.883 -19.595 1.00 87.88 252 MET A C 1
ATOM 2097 O O . MET A 1 252 ? 8.547 25.477 -19.573 1.00 87.88 252 MET A O 1
ATOM 2101 N N . SER A 1 253 ? 6.730 26.177 -18.472 1.00 88.06 253 SER A N 1
ATOM 2102 C CA . SER A 1 253 ? 7.289 25.780 -17.177 1.00 88.06 253 SER A CA 1
ATOM 2103 C C . SER A 1 253 ? 7.260 24.255 -17.041 1.00 88.06 253 SER A C 1
ATOM 2105 O O . SER A 1 253 ? 6.381 23.590 -17.591 1.00 88.06 253 SER A O 1
ATOM 2107 N N . TYR A 1 254 ? 8.191 23.689 -16.272 1.00 78.19 254 TYR A N 1
ATOM 2108 C CA . TYR A 1 254 ? 8.275 22.238 -16.075 1.00 78.19 254 TYR A CA 1
ATOM 2109 C C . TYR A 1 254 ? 6.956 21.631 -15.555 1.00 78.19 254 TYR A C 1
ATOM 2111 O O . TYR A 1 254 ? 6.521 20.585 -16.029 1.00 78.19 254 TYR A O 1
ATOM 2119 N N . ASP A 1 255 ? 6.249 22.335 -14.665 1.00 79.06 255 ASP A N 1
ATOM 2120 C CA . ASP A 1 255 ? 4.928 21.914 -14.177 1.00 79.06 255 ASP A CA 1
ATOM 2121 C C . ASP A 1 255 ? 3.838 21.957 -15.261 1.00 79.06 255 ASP A C 1
ATOM 2123 O O . ASP A 1 255 ? 2.867 21.206 -15.200 1.00 79.06 255 ASP A O 1
ATOM 2127 N N . GLN A 1 256 ? 3.928 22.873 -16.231 1.00 79.94 256 GLN A N 1
ATOM 2128 C CA . GLN A 1 256 ? 3.015 22.901 -17.382 1.00 79.94 256 GLN A CA 1
ATOM 2129 C C . GLN A 1 256 ? 3.311 21.742 -18.329 1.00 79.94 256 GLN A C 1
ATOM 2131 O O . GLN A 1 256 ? 2.396 20.997 -18.660 1.00 79.94 256 GLN A O 1
ATOM 2136 N N . PHE A 1 257 ? 4.586 21.526 -18.646 1.00 85.50 257 PHE A N 1
ATOM 2137 C CA . PHE A 1 257 ? 5.039 20.407 -19.465 1.00 85.50 257 PHE A CA 1
ATOM 2138 C C . PHE A 1 257 ? 4.555 19.052 -18.926 1.00 85.50 257 PHE A C 1
ATOM 2140 O O . PHE A 1 257 ? 3.967 18.261 -19.660 1.00 85.50 257 PHE A O 1
ATOM 2147 N N . LEU A 1 258 ? 4.728 18.810 -17.620 1.00 80.25 258 LEU A N 1
ATOM 2148 C CA . LEU A 1 258 ? 4.292 17.568 -16.978 1.00 80.25 258 LEU A CA 1
ATOM 2149 C C . LEU A 1 258 ? 2.771 17.389 -16.924 1.00 80.25 258 LEU A C 1
ATOM 2151 O O . LEU A 1 258 ? 2.317 16.274 -16.722 1.00 80.25 258 LEU A O 1
ATOM 2155 N N . ARG A 1 259 ? 1.970 18.449 -17.053 1.00 76.00 259 ARG A N 1
ATOM 2156 C CA . ARG A 1 259 ? 0.504 18.312 -17.119 1.00 76.00 259 ARG A CA 1
ATOM 2157 C C . ARG A 1 259 ? 0.005 18.001 -18.522 1.00 76.00 259 ARG A C 1
ATOM 2159 O O . ARG A 1 259 ? -1.098 17.490 -18.663 1.00 76.00 259 ARG A O 1
ATOM 2166 N N . GLU A 1 260 ? 0.776 18.375 -19.535 1.00 80.81 260 GLU A N 1
ATOM 2167 C CA . GLU A 1 260 ? 0.356 18.309 -20.932 1.00 80.81 260 GLU A CA 1
ATOM 2168 C C . GLU A 1 260 ? 0.864 17.045 -21.637 1.00 80.81 260 GLU A C 1
ATOM 2170 O O . GLU A 1 260 ? 0.175 16.508 -22.501 1.00 80.81 260 GLU A O 1
ATOM 2175 N N . TYR A 1 261 ? 2.033 16.533 -21.231 1.00 75.75 261 TYR A N 1
ATOM 2176 C CA . TYR A 1 261 ? 2.716 15.423 -21.908 1.00 75.75 261 TYR A CA 1
ATOM 2177 C C . TYR A 1 261 ? 3.001 14.190 -21.032 1.00 75.75 261 TYR A C 1
ATOM 2179 O O . TYR A 1 261 ? 3.673 13.268 -21.504 1.00 75.75 261 TYR A O 1
ATOM 2187 N N . ASN A 1 262 ? 2.513 14.160 -19.788 1.00 58.34 262 ASN A N 1
ATOM 2188 C CA . ASN A 1 262 ? 2.654 13.038 -18.847 1.00 58.34 262 ASN A CA 1
ATOM 2189 C C . ASN A 1 262 ? 1.291 12.381 -18.607 1.00 58.34 262 ASN A C 1
ATOM 2191 O O . ASN A 1 262 ? 1.246 11.131 -18.571 1.00 58.34 262 ASN A O 1
#